Protein AF-A0A9P8DHM7-F1 (afdb_monomer_lite)

Sequence (287 aa):
MWTLMGLISRSAEQLGMHRDGTVLGLSPIETEERRRVWWQLQHLDLILSLKNNVTPLSFGTGWDVKLPLNIEDDDIDPSSTTPPKERTGLTSFSYALFTYWKMERQRKFRMTTASQATAIDTSLLGCLADSVIDDLEAGLNENFLQYCDPINPLHTILQISARAVVNVLRLRKLHEAPWTLLSQLYAVADHISDLEDDRRKSHAARSVVATWYECSQKPGLAGMQKPGFVSKLEKDLADLENKMNEDNGGQISVVQEVWQTQPVETELQPFGFEFTDIDWAFWDSIN

Structure (mmCIF, N/CA/C/O backbone):
data_AF-A0A9P8DHM7-F1
#
_entry.id   AF-A0A9P8DHM7-F1
#
loop_
_atom_site.group_PDB
_atom_site.id
_atom_site.type_symbol
_atom_site.label_atom_id
_atom_site.label_alt_id
_atom_site.label_comp_id
_atom_site.label_asym_id
_atom_site.label_entity_id
_atom_site.label_seq_id
_atom_site.pdbx_PDB_ins_code
_atom_site.Cartn_x
_atom_site.Cartn_y
_atom_site.Cartn_z
_atom_site.occupancy
_atom_site.B_iso_or_equiv
_atom_site.auth_seq_id
_atom_site.auth_comp_id
_atom_site.auth_asym_id
_atom_site.auth_atom_id
_atom_site.pdbx_PDB_model_num
ATOM 1 N N . MET A 1 1 ? 14.711 11.706 12.349 1.00 73.31 1 MET A N 1
ATOM 2 C CA . MET A 1 1 ? 13.403 11.043 12.142 1.00 73.31 1 MET A CA 1
ATOM 3 C C . MET A 1 1 ? 13.542 9.520 12.064 1.00 73.31 1 MET A C 1
ATOM 5 O O . MET A 1 1 ? 12.903 8.846 12.857 1.00 73.31 1 MET A O 1
ATOM 9 N N . TRP A 1 2 ? 14.441 8.977 11.230 1.00 79.06 2 TRP A N 1
ATOM 10 C CA . TRP A 1 2 ? 14.692 7.526 11.107 1.00 79.06 2 TRP A CA 1
ATOM 11 C C . TRP A 1 2 ? 14.995 6.795 12.434 1.00 79.06 2 TRP A C 1
ATOM 13 O O . TRP A 1 2 ? 14.346 5.811 12.770 1.00 79.06 2 TRP A O 1
ATOM 23 N N . THR A 1 3 ? 15.913 7.315 13.257 1.00 86.56 3 THR A N 1
ATOM 24 C CA . THR A 1 3 ? 16.261 6.699 14.555 1.00 86.56 3 THR A CA 1
ATOM 25 C C . THR A 1 3 ? 15.078 6.629 15.526 1.00 86.56 3 THR A C 1
ATOM 27 O O . THR A 1 3 ? 14.945 5.658 16.267 1.00 86.56 3 THR A O 1
ATOM 30 N N . LEU A 1 4 ? 14.198 7.639 15.504 1.00 90.06 4 LEU A N 1
ATOM 31 C CA . LEU A 1 4 ? 12.989 7.655 16.333 1.00 90.06 4 LEU A CA 1
ATOM 32 C C . LEU A 1 4 ? 12.012 6.566 15.891 1.00 90.06 4 LEU A C 1
ATOM 34 O O . LEU A 1 4 ? 11.445 5.894 16.742 1.00 90.06 4 LEU A O 1
ATOM 38 N N . MET A 1 5 ? 11.875 6.337 14.583 1.00 89.38 5 MET A N 1
ATOM 39 C CA . MET A 1 5 ? 11.037 5.262 14.051 1.00 89.38 5 MET A CA 1
ATOM 40 C C . MET A 1 5 ? 11.504 3.886 14.547 1.00 89.38 5 MET A C 1
ATOM 42 O O . MET A 1 5 ? 10.699 3.087 15.020 1.00 89.38 5 MET A O 1
ATOM 46 N N . GLY A 1 6 ? 12.819 3.644 14.546 1.00 88.50 6 GLY A N 1
ATOM 47 C CA . GLY A 1 6 ? 13.395 2.419 15.105 1.00 88.50 6 GLY A CA 1
ATOM 48 C C . GLY A 1 6 ? 13.151 2.252 16.612 1.00 88.50 6 GLY A C 1
ATOM 49 O O . GLY A 1 6 ? 12.957 1.128 17.075 1.00 88.50 6 GLY A O 1
ATOM 50 N N . LEU A 1 7 ? 13.138 3.347 17.382 1.00 92.12 7 LEU A N 1
ATOM 51 C CA . LEU A 1 7 ? 12.788 3.318 18.806 1.00 92.12 7 LEU A CA 1
ATOM 52 C C . LEU A 1 7 ? 11.301 3.003 19.008 1.00 92.12 7 LEU A C 1
ATOM 54 O O . LEU A 1 7 ? 10.980 2.087 19.758 1.00 92.12 7 LEU A O 1
ATOM 58 N N . ILE A 1 8 ? 10.411 3.711 18.303 1.00 92.81 8 ILE A N 1
ATOM 59 C CA . ILE A 1 8 ? 8.957 3.516 18.399 1.00 92.81 8 ILE A CA 1
ATOM 60 C C . ILE A 1 8 ? 8.584 2.084 18.006 1.00 92.81 8 ILE A C 1
ATOM 62 O O . ILE A 1 8 ? 7.805 1.451 18.712 1.00 92.81 8 ILE A O 1
ATOM 66 N N . SER A 1 9 ? 9.178 1.548 16.935 1.00 90.00 9 SER A N 1
ATOM 67 C CA . SER A 1 9 ? 8.950 0.166 16.495 1.00 90.00 9 SER A CA 1
ATOM 68 C C . SER A 1 9 ? 9.294 -0.846 17.594 1.00 90.00 9 SER A C 1
ATOM 70 O O . SER A 1 9 ? 8.459 -1.668 17.968 1.00 90.00 9 SER A O 1
ATOM 72 N N . ARG A 1 10 ? 10.473 -0.715 18.220 1.00 90.94 10 ARG A N 1
ATOM 73 C CA . ARG A 1 10 ? 10.887 -1.591 19.331 1.00 90.94 10 ARG A CA 1
ATOM 74 C C . ARG A 1 10 ? 10.014 -1.432 20.574 1.00 90.94 10 ARG A C 1
ATOM 76 O O . ARG A 1 10 ? 9.705 -2.422 21.231 1.00 90.94 10 ARG A O 1
ATOM 83 N N . SER A 1 11 ? 9.597 -0.209 20.901 1.00 94.19 11 SER A N 1
ATOM 84 C CA . SER A 1 11 ? 8.674 0.033 22.014 1.00 94.19 11 SER A CA 1
ATOM 85 C C . SER A 1 11 ? 7.299 -0.590 21.757 1.00 94.19 11 SER A C 1
ATOM 87 O O . SER A 1 11 ? 6.740 -1.220 22.651 1.00 94.19 11 SER A O 1
ATOM 89 N N . ALA A 1 12 ? 6.770 -0.484 20.536 1.00 93.06 12 ALA A N 1
ATOM 90 C CA . ALA A 1 12 ? 5.515 -1.123 20.146 1.00 93.06 12 ALA A CA 1
ATOM 91 C C . ALA A 1 12 ? 5.611 -2.658 20.218 1.00 93.06 12 ALA A C 1
ATOM 93 O O . ALA A 1 12 ? 4.701 -3.321 20.722 1.00 93.06 12 ALA A O 1
ATOM 94 N N . GLU A 1 13 ? 6.736 -3.231 19.782 1.00 91.94 13 GLU A N 1
ATOM 95 C CA . GLU A 1 13 ? 7.009 -4.663 19.919 1.00 91.94 13 GLU A CA 1
ATOM 96 C C . GLU A 1 13 ? 7.055 -5.101 21.388 1.00 91.94 13 GLU A C 1
ATOM 98 O O . GLU A 1 13 ? 6.422 -6.100 21.735 1.00 91.94 13 GLU A O 1
ATOM 103 N N . GLN A 1 14 ? 7.717 -4.328 22.257 1.00 92.50 14 GLN A N 1
ATOM 104 C CA . GLN A 1 14 ? 7.783 -4.578 23.701 1.00 92.50 14 GLN A CA 1
ATOM 105 C C . GLN A 1 14 ? 6.399 -4.538 24.371 1.00 92.50 14 GLN A C 1
ATOM 107 O O . GLN A 1 14 ? 6.148 -5.294 25.307 1.00 92.50 14 GLN A O 1
ATOM 112 N N . LEU A 1 15 ? 5.486 -3.702 23.871 1.00 92.62 15 LEU A N 1
ATOM 113 C CA . LEU A 1 15 ? 4.084 -3.644 24.306 1.00 92.62 15 LEU A CA 1
ATOM 114 C C . LEU A 1 15 ? 3.207 -4.760 23.703 1.00 92.62 15 LEU A C 1
ATOM 116 O O . LEU A 1 15 ? 2.007 -4.837 23.983 1.00 92.62 15 LEU A O 1
ATOM 120 N N . GLY A 1 16 ? 3.781 -5.628 22.867 1.00 91.38 16 GLY A N 1
ATOM 121 C CA . GLY A 1 16 ? 3.074 -6.730 22.222 1.00 91.38 16 GLY A CA 1
ATOM 122 C C . GLY A 1 16 ? 2.160 -6.302 21.073 1.00 91.38 16 GLY A C 1
ATOM 123 O O . GLY A 1 16 ? 1.284 -7.072 20.697 1.00 91.38 16 GLY A O 1
ATOM 124 N N . MET A 1 17 ? 2.336 -5.104 20.499 1.00 93.38 17 MET A N 1
ATOM 125 C CA . MET A 1 17 ? 1.483 -4.614 19.398 1.00 93.38 17 MET A CA 1
ATOM 126 C C . MET A 1 17 ? 1.641 -5.418 18.103 1.00 93.38 17 MET A C 1
ATOM 128 O O . MET A 1 17 ? 0.743 -5.429 17.274 1.00 93.38 17 MET A O 1
ATOM 132 N N . HIS A 1 18 ? 2.761 -6.123 17.951 1.00 92.81 18 HIS A N 1
ATOM 133 C CA . HIS A 1 18 ? 3.038 -7.028 16.836 1.00 92.81 18 HIS A CA 1
ATOM 134 C C . HIS A 1 18 ? 2.226 -8.341 16.891 1.00 92.81 18 HIS A C 1
ATOM 136 O O . HIS A 1 18 ? 2.332 -9.167 15.980 1.00 92.81 18 HIS A O 1
ATOM 142 N N . ARG A 1 19 ? 1.455 -8.557 17.968 1.00 94.12 19 ARG A N 1
ATOM 143 C CA . ARG A 1 19 ? 0.562 -9.703 18.149 1.00 94.12 19 ARG A CA 1
ATOM 144 C C . ARG A 1 19 ? -0.893 -9.277 18.058 1.00 94.12 19 ARG A C 1
ATOM 146 O O . ARG A 1 19 ? -1.294 -8.304 18.694 1.00 94.12 19 ARG A O 1
ATOM 153 N N . ASP A 1 20 ? -1.691 -10.019 17.298 1.00 95.44 20 ASP A N 1
ATOM 154 C CA . ASP A 1 20 ? -3.117 -9.740 17.177 1.00 95.44 20 ASP A CA 1
ATOM 155 C C . ASP A 1 20 ? -3.814 -9.888 18.537 1.00 95.44 20 ASP A C 1
ATOM 157 O O . ASP A 1 20 ? -3.659 -10.897 19.230 1.00 95.44 20 ASP A O 1
ATOM 161 N N . GLY A 1 21 ? -4.627 -8.894 18.907 1.00 93.19 21 GLY A N 1
ATOM 162 C CA . GLY A 1 21 ? -5.335 -8.881 20.190 1.00 93.19 21 GLY A CA 1
ATOM 163 C C . GLY A 1 21 ? -6.234 -10.101 20.413 1.00 93.19 21 GLY A C 1
ATOM 164 O O . GLY A 1 21 ? -6.396 -10.526 21.556 1.00 93.19 21 GLY A O 1
ATOM 165 N N . THR A 1 22 ? -6.720 -10.744 19.338 1.00 92.69 22 THR A N 1
ATOM 166 C CA . THR A 1 22 ? -7.504 -11.987 19.452 1.00 92.69 22 THR A CA 1
ATOM 167 C C . THR A 1 22 ? -6.693 -13.156 20.007 1.00 92.69 22 THR A C 1
ATOM 169 O O . THR A 1 22 ? -7.241 -13.982 20.731 1.00 92.69 22 THR A O 1
ATOM 172 N N . VAL A 1 23 ? -5.387 -13.214 19.729 1.00 91.44 23 VAL A N 1
ATOM 173 C CA . VAL A 1 23 ? -4.478 -14.237 20.279 1.00 91.44 23 VAL A CA 1
ATOM 174 C C . VAL A 1 23 ? -4.175 -13.960 21.753 1.00 91.44 23 VAL A C 1
ATOM 176 O O . VAL A 1 23 ? -3.937 -14.883 22.527 1.00 91.44 23 VAL A O 1
ATOM 179 N N . LEU A 1 24 ? -4.212 -12.687 22.145 1.00 89.69 24 LEU A N 1
ATOM 180 C CA . LEU A 1 24 ? -3.964 -12.225 23.509 1.00 89.69 24 LEU A CA 1
ATOM 181 C C . LEU A 1 24 ? -5.218 -12.261 24.403 1.00 89.69 24 LEU A C 1
ATOM 183 O O . LEU A 1 24 ? -5.109 -11.998 25.597 1.00 89.69 24 LEU A O 1
ATOM 187 N N . GLY A 1 25 ? -6.393 -12.578 23.846 1.00 90.81 25 GLY A N 1
ATOM 188 C CA . GLY A 1 25 ? -7.662 -12.599 24.581 1.00 90.81 25 GLY A CA 1
ATOM 189 C C . GLY A 1 25 ? -8.168 -11.212 24.991 1.00 90.81 25 GLY A C 1
ATOM 190 O O . GLY A 1 25 ? -8.860 -11.095 25.999 1.00 90.81 25 GLY A O 1
ATOM 191 N N . LEU A 1 26 ? -7.799 -10.166 24.246 1.00 92.56 26 LEU A N 1
ATOM 192 C CA . LEU A 1 26 ? -8.237 -8.792 24.510 1.00 92.56 26 LEU A CA 1
ATOM 193 C C . LEU A 1 26 ? -9.689 -8.571 24.084 1.00 92.56 26 LEU A C 1
ATOM 195 O O . LEU A 1 26 ? -10.230 -9.322 23.264 1.00 92.56 26 LEU A O 1
ATOM 199 N N . SER A 1 27 ? -10.308 -7.505 24.600 1.00 92.19 27 SER A N 1
ATOM 200 C CA . SER A 1 27 ? -11.636 -7.105 24.135 1.00 92.19 27 SER A CA 1
ATOM 2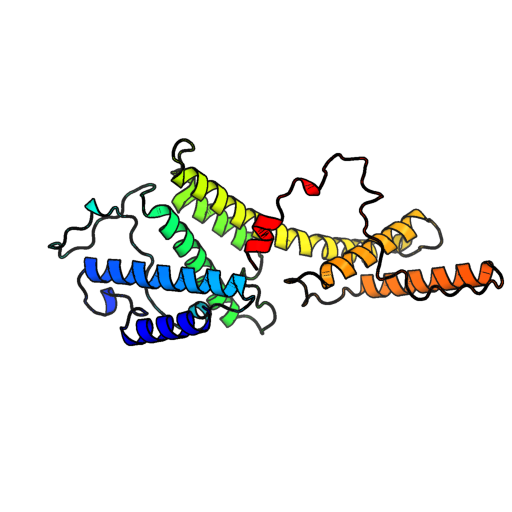01 C C . SER A 1 27 ? -11.616 -6.774 22.630 1.00 92.19 27 SER A C 1
ATOM 203 O O . SER A 1 27 ? -10.557 -6.454 22.069 1.00 92.19 27 SER A O 1
ATOM 205 N N . PRO A 1 28 ? -12.768 -6.841 21.936 1.00 91.38 28 PRO A N 1
ATOM 206 C CA . PRO A 1 28 ? -12.823 -6.528 20.510 1.00 91.38 28 PRO A CA 1
ATOM 207 C C . PRO A 1 28 ? -12.330 -5.115 20.179 1.00 91.38 28 PRO A C 1
ATOM 209 O O . PRO A 1 28 ? -11.685 -4.916 19.153 1.00 91.38 28 PRO A O 1
ATOM 212 N N . ILE A 1 29 ? -12.585 -4.158 21.069 1.00 90.50 29 ILE A N 1
ATOM 213 C CA . ILE A 1 29 ? -12.219 -2.750 20.891 1.00 90.50 29 ILE A CA 1
ATOM 214 C C . ILE A 1 29 ? -10.723 -2.564 21.078 1.00 90.50 29 ILE A C 1
ATOM 216 O O . ILE A 1 29 ? -10.065 -2.054 20.181 1.00 90.50 29 ILE A O 1
ATOM 220 N N . GLU A 1 30 ? -10.162 -3.065 22.181 1.00 91.50 30 GLU A N 1
ATOM 221 C CA . GLU A 1 30 ? -8.713 -3.007 22.409 1.00 91.50 30 GLU A CA 1
ATOM 222 C C . GLU A 1 30 ? -7.947 -3.721 21.289 1.00 91.50 30 GLU A C 1
ATOM 224 O O . GLU A 1 30 ? -6.858 -3.303 20.895 1.00 91.50 30 GLU A O 1
ATOM 229 N N . THR A 1 31 ? -8.511 -4.810 20.759 1.00 93.81 31 THR A N 1
ATOM 230 C CA . THR A 1 31 ? -7.957 -5.511 19.599 1.00 93.81 31 THR A CA 1
ATOM 231 C C . THR A 1 31 ? -7.941 -4.611 18.367 1.00 93.81 31 THR A C 1
ATOM 233 O O . THR A 1 31 ? -6.918 -4.534 17.686 1.00 93.81 31 THR A O 1
ATOM 236 N N . GLU A 1 32 ? -9.048 -3.935 18.072 1.00 93.06 32 GLU A N 1
ATOM 237 C CA . GLU A 1 32 ? -9.173 -3.073 16.900 1.00 93.06 32 GLU A CA 1
ATOM 238 C C . GLU A 1 32 ? -8.300 -1.816 17.009 1.00 93.06 32 GLU A C 1
ATOM 240 O O . GLU A 1 32 ? -7.572 -1.490 16.072 1.00 93.06 32 GLU A O 1
ATOM 245 N N . GLU A 1 33 ? -8.262 -1.170 18.175 1.00 91.62 33 GLU A N 1
ATOM 246 C CA . GLU A 1 33 ? -7.361 -0.046 18.451 1.00 91.62 33 GLU A CA 1
ATOM 247 C C . GLU A 1 33 ? -5.897 -0.443 18.235 1.00 91.62 33 GLU A C 1
ATOM 249 O O . GLU A 1 33 ? -5.143 0.257 17.553 1.00 91.62 33 GLU A O 1
ATOM 254 N N . ARG A 1 34 ? -5.491 -1.616 18.740 1.00 94.94 34 ARG A N 1
ATOM 255 C CA . ARG A 1 34 ? -4.136 -2.146 18.534 1.00 94.94 34 ARG A CA 1
ATOM 256 C C . ARG A 1 34 ? -3.835 -2.422 17.068 1.00 94.94 34 ARG A C 1
ATOM 258 O O . ARG A 1 34 ? -2.741 -2.081 16.619 1.00 94.94 34 ARG A O 1
ATOM 265 N N . ARG A 1 35 ? -4.780 -2.999 16.314 1.00 95.38 35 ARG A N 1
ATOM 266 C CA . ARG A 1 35 ? -4.622 -3.205 14.864 1.00 95.38 35 ARG A CA 1
ATOM 267 C C . ARG A 1 35 ? -4.382 -1.877 14.160 1.00 95.38 35 ARG A C 1
ATOM 269 O O . ARG A 1 35 ? -3.401 -1.759 13.430 1.00 95.38 35 ARG A O 1
ATOM 276 N N . ARG A 1 36 ? -5.225 -0.872 14.413 1.00 95.00 36 ARG A N 1
ATOM 277 C CA . ARG A 1 36 ? -5.118 0.461 13.795 1.00 95.00 36 ARG A CA 1
ATOM 278 C C . ARG A 1 36 ? -3.775 1.122 14.102 1.00 95.00 36 ARG A C 1
ATOM 280 O O . ARG A 1 36 ? -3.102 1.588 13.186 1.00 95.00 36 ARG A O 1
ATOM 287 N N . VAL A 1 37 ? -3.343 1.095 15.364 1.00 95.31 37 VAL A N 1
ATOM 288 C CA . VAL A 1 37 ? -2.054 1.666 15.796 1.00 95.31 37 VAL A CA 1
ATOM 289 C C . VAL A 1 37 ? -0.879 0.949 15.134 1.00 95.31 37 VAL A C 1
ATOM 291 O O . VAL A 1 37 ? 0.018 1.604 14.600 1.00 95.31 37 VAL A O 1
ATOM 294 N N . TRP A 1 38 ? -0.881 -0.387 15.135 1.00 95.38 38 TRP A N 1
ATOM 295 C CA . TRP A 1 38 ? 0.188 -1.166 14.520 1.00 95.38 38 TRP A CA 1
ATOM 296 C C . TRP A 1 38 ? 0.280 -0.892 13.019 1.00 95.38 38 TRP A C 1
ATOM 298 O O . TRP A 1 38 ? 1.347 -0.539 12.522 1.00 95.38 38 TRP A O 1
ATOM 308 N N . TRP A 1 39 ? -0.835 -0.970 12.294 1.00 95.38 39 TRP A N 1
ATOM 309 C CA . TRP A 1 39 ? -0.855 -0.712 10.855 1.00 95.38 39 TRP A CA 1
ATOM 310 C C . TRP A 1 39 ? -0.424 0.710 10.500 1.00 95.38 39 TRP A C 1
ATOM 312 O O . TRP A 1 39 ? 0.365 0.889 9.569 1.00 95.38 39 TRP A O 1
ATOM 322 N N . GLN A 1 40 ? -0.848 1.707 11.278 1.00 94.81 40 GLN A N 1
ATOM 323 C CA . GLN A 1 40 ? -0.388 3.080 11.098 1.00 94.81 40 GLN A CA 1
ATOM 324 C C . GLN A 1 40 ? 1.124 3.204 11.307 1.00 94.81 40 GLN A C 1
ATOM 326 O O . GLN A 1 40 ? 1.801 3.870 10.524 1.00 94.81 40 GLN A O 1
ATOM 331 N N . LEU A 1 41 ? 1.674 2.526 12.317 1.00 94.12 41 LEU A N 1
ATOM 332 C CA . LEU A 1 41 ? 3.111 2.503 12.565 1.00 94.12 41 LEU A CA 1
ATOM 333 C C . LEU A 1 41 ? 3.878 1.893 11.385 1.00 94.12 41 LEU A C 1
ATOM 335 O O . LEU A 1 41 ? 4.882 2.450 10.950 1.00 94.12 41 LEU A O 1
ATOM 339 N N . GLN A 1 42 ? 3.401 0.777 10.830 1.00 91.75 42 GLN A N 1
ATOM 340 C CA . GLN A 1 42 ? 4.017 0.164 9.648 1.00 91.75 42 GLN A CA 1
ATOM 341 C C . GLN A 1 42 ? 3.902 1.055 8.410 1.00 91.75 42 GLN A C 1
ATOM 343 O O . GLN A 1 42 ? 4.852 1.162 7.637 1.00 91.75 42 GLN A O 1
ATOM 348 N N . HIS A 1 43 ? 2.772 1.736 8.226 1.00 90.88 43 HIS A N 1
ATOM 349 C CA . HIS A 1 43 ? 2.599 2.670 7.120 1.00 90.88 43 HIS A CA 1
ATOM 350 C C . HIS A 1 43 ? 3.579 3.849 7.190 1.00 90.88 43 HIS A C 1
ATOM 352 O O . HIS A 1 43 ? 4.189 4.210 6.183 1.00 90.88 43 HIS A O 1
ATOM 358 N N . LEU A 1 44 ? 3.790 4.404 8.386 1.00 91.12 44 LEU A N 1
ATOM 359 C CA . LEU A 1 44 ? 4.786 5.450 8.613 1.00 91.12 44 LEU A CA 1
ATOM 360 C C . LEU A 1 44 ? 6.212 4.946 8.364 1.00 91.12 44 LEU A C 1
ATOM 362 O O . LEU A 1 44 ? 6.982 5.633 7.694 1.00 91.12 44 LEU A O 1
ATOM 366 N N . ASP A 1 45 ? 6.546 3.743 8.839 1.00 89.62 45 ASP A N 1
ATOM 367 C CA . ASP A 1 45 ? 7.837 3.101 8.563 1.00 89.62 45 ASP A CA 1
ATOM 368 C C . ASP A 1 45 ? 8.092 2.983 7.058 1.00 89.62 45 ASP A C 1
ATOM 370 O O . ASP A 1 45 ? 9.165 3.341 6.575 1.00 89.62 45 ASP A O 1
ATOM 374 N N . LEU A 1 46 ? 7.078 2.557 6.297 1.00 85.56 46 LEU A N 1
ATOM 375 C CA . LEU A 1 46 ? 7.153 2.434 4.846 1.00 85.56 46 LEU A CA 1
ATOM 376 C C . LEU A 1 46 ? 7.446 3.778 4.170 1.00 85.56 46 LEU A C 1
ATOM 378 O O . LEU A 1 46 ? 8.354 3.852 3.344 1.00 85.56 46 LEU A O 1
ATOM 382 N N . ILE A 1 47 ? 6.703 4.834 4.515 1.00 86.38 47 ILE A N 1
ATOM 383 C CA . ILE A 1 47 ? 6.893 6.172 3.931 1.00 86.38 47 ILE A CA 1
ATOM 384 C C . ILE A 1 47 ? 8.288 6.711 4.260 1.00 86.38 47 ILE A C 1
ATOM 386 O O . ILE A 1 47 ? 8.969 7.248 3.388 1.00 86.38 47 ILE A O 1
ATOM 390 N N . LEU A 1 48 ? 8.733 6.553 5.509 1.00 86.31 48 LEU A N 1
ATOM 391 C CA . LEU A 1 48 ? 10.068 6.977 5.927 1.00 86.31 48 LEU A CA 1
ATOM 392 C C . LEU A 1 48 ? 11.160 6.201 5.199 1.00 86.31 48 LEU A C 1
ATOM 394 O O . LEU A 1 48 ? 12.169 6.781 4.811 1.00 86.31 48 LEU A O 1
ATOM 398 N N . SER A 1 49 ? 10.960 4.906 5.004 1.00 82.75 49 SER A N 1
ATOM 399 C CA . SER A 1 49 ? 11.929 4.047 4.330 1.00 82.75 49 SER A CA 1
ATOM 400 C C . SER A 1 49 ? 12.055 4.386 2.856 1.00 82.75 49 SER A C 1
ATOM 402 O O . SER A 1 49 ? 13.167 4.449 2.345 1.00 82.75 49 SER A O 1
ATOM 404 N N . LEU A 1 50 ? 10.923 4.674 2.207 1.00 79.00 50 LEU A N 1
ATOM 405 C CA . LEU A 1 50 ? 10.879 5.164 0.834 1.00 79.00 50 LEU A CA 1
ATOM 406 C C . LEU A 1 50 ? 11.678 6.458 0.677 1.00 79.00 50 LEU A C 1
ATOM 408 O O . LEU A 1 50 ? 12.577 6.496 -0.153 1.00 79.00 50 LEU A O 1
ATOM 412 N N . LYS A 1 51 ? 11.429 7.452 1.538 1.00 78.31 51 LYS A N 1
ATOM 413 C CA . LYS A 1 51 ? 12.178 8.721 1.554 1.00 78.31 51 LYS A CA 1
ATOM 414 C C . LYS A 1 51 ? 13.686 8.515 1.731 1.00 78.31 51 LYS A C 1
ATOM 416 O O . LYS A 1 51 ? 14.519 9.067 1.028 1.00 78.31 51 LYS A O 1
ATOM 421 N N . ASN A 1 52 ? 14.067 7.634 2.652 1.00 79.38 52 ASN A N 1
ATOM 422 C CA . ASN A 1 52 ? 15.480 7.386 2.942 1.00 79.38 52 ASN A CA 1
ATOM 423 C C . ASN A 1 52 ? 16.132 6.342 2.012 1.00 79.38 52 ASN A C 1
ATOM 425 O O . ASN A 1 52 ? 17.287 5.993 2.242 1.00 79.38 52 ASN A O 1
ATOM 429 N N . ASN A 1 53 ? 15.430 5.835 0.988 1.00 74.31 53 ASN A N 1
ATOM 430 C CA . ASN A 1 53 ? 15.908 4.779 0.084 1.00 74.31 53 ASN A CA 1
ATOM 431 C C . ASN A 1 53 ? 16.430 3.522 0.810 1.00 74.31 53 ASN A C 1
ATOM 433 O O . ASN A 1 53 ? 17.423 2.905 0.424 1.00 74.31 53 ASN A O 1
ATOM 437 N N . VAL A 1 54 ? 15.745 3.126 1.881 1.00 78.38 54 VAL A N 1
ATOM 438 C CA . VAL A 1 54 ? 16.076 1.956 2.704 1.00 78.38 54 VAL A CA 1
ATOM 439 C C . VAL A 1 54 ? 14.915 0.969 2.733 1.00 78.38 54 VAL A C 1
ATOM 441 O O . VAL A 1 54 ? 13.786 1.273 2.351 1.00 78.38 54 VAL A O 1
ATOM 444 N N . THR A 1 55 ? 15.186 -0.257 3.180 1.00 79.06 55 THR A N 1
ATOM 445 C CA . THR A 1 55 ? 14.131 -1.263 3.348 1.00 79.06 55 THR A CA 1
ATOM 446 C C . THR A 1 55 ? 13.351 -1.001 4.645 1.00 79.06 55 THR A C 1
ATOM 448 O O . THR A 1 55 ? 13.988 -0.860 5.690 1.00 79.06 55 THR A O 1
ATOM 451 N N . PRO A 1 56 ? 12.004 -1.003 4.609 1.00 81.19 56 PRO A N 1
ATOM 452 C CA . PRO A 1 56 ? 11.172 -0.926 5.809 1.00 81.19 56 PRO A CA 1
ATOM 453 C C . PRO A 1 56 ? 11.497 -1.997 6.845 1.00 81.19 56 PRO A C 1
ATOM 455 O O . PRO A 1 56 ? 11.638 -3.178 6.517 1.00 81.19 56 PRO A O 1
ATOM 458 N N . LEU A 1 57 ? 11.537 -1.600 8.114 1.00 77.94 57 LEU A N 1
ATOM 459 C CA . LEU A 1 57 ? 11.662 -2.499 9.259 1.00 77.94 57 LEU A CA 1
ATOM 460 C C . LEU A 1 57 ? 10.490 -3.486 9.308 1.00 77.94 57 LEU A C 1
ATOM 462 O O . LEU A 1 57 ? 10.695 -4.664 9.608 1.00 77.94 57 LEU A O 1
ATOM 466 N N . SER A 1 58 ? 9.288 -3.042 8.916 1.00 71.06 58 SER A N 1
ATOM 467 C CA . SER A 1 58 ? 8.071 -3.869 8.833 1.00 71.06 58 SER A CA 1
ATOM 468 C C . SER A 1 58 ? 8.212 -5.103 7.937 1.00 71.06 58 SER A C 1
ATOM 470 O O . SER A 1 58 ? 7.362 -5.994 7.966 1.00 71.06 58 SER A O 1
ATOM 472 N N . PHE A 1 59 ? 9.241 -5.153 7.093 1.00 72.31 59 PHE A N 1
ATOM 473 C CA . PHE A 1 59 ? 9.504 -6.266 6.191 1.00 72.31 59 PHE A CA 1
ATOM 474 C C . PHE A 1 59 ? 10.457 -7.321 6.753 1.00 72.31 59 PHE A C 1
ATOM 476 O O . PHE A 1 59 ? 10.510 -8.418 6.202 1.00 72.31 59 PHE A O 1
ATOM 483 N N . GLY A 1 60 ? 11.202 -7.006 7.814 1.00 64.81 60 GLY A N 1
ATOM 484 C CA . GLY A 1 60 ? 12.155 -7.926 8.437 1.00 64.81 60 GLY A CA 1
ATOM 485 C C . GLY A 1 60 ? 11.578 -8.735 9.600 1.00 64.81 60 GLY A C 1
ATOM 486 O O . GLY A 1 60 ? 12.130 -9.781 9.934 1.00 64.81 60 GLY A O 1
ATOM 487 N N . THR A 1 61 ? 10.481 -8.282 10.219 1.00 68.81 61 THR A N 1
ATOM 488 C CA . THR A 1 61 ? 9.940 -8.881 11.451 1.00 68.81 61 THR A CA 1
ATOM 489 C C . THR A 1 61 ? 8.637 -9.658 11.226 1.00 68.81 61 THR A C 1
ATOM 491 O O . THR A 1 61 ? 7.754 -9.282 10.442 1.00 68.81 61 THR A O 1
ATOM 494 N N . GLY A 1 62 ? 8.516 -10.793 11.921 1.00 80.44 62 GLY A N 1
ATOM 495 C CA . GLY A 1 62 ? 7.306 -11.613 11.946 1.00 80.44 62 GLY A CA 1
ATOM 496 C C . GLY A 1 62 ? 6.264 -11.021 12.895 1.00 80.44 62 GLY A C 1
ATOM 497 O O . GLY A 1 62 ? 6.547 -10.812 14.069 1.00 80.44 62 GLY A O 1
ATOM 498 N N . TRP A 1 63 ? 5.060 -10.776 12.385 1.00 90.50 63 TRP A N 1
ATOM 499 C CA . TRP A 1 63 ? 3.900 -10.289 13.135 1.00 90.50 63 TRP A CA 1
ATOM 500 C C . TRP A 1 63 ? 2.621 -10.838 12.498 1.00 90.50 63 TRP A C 1
ATOM 502 O O . TRP A 1 63 ? 2.626 -11.145 11.300 1.00 90.50 63 TRP A O 1
ATOM 512 N N . ASP A 1 64 ? 1.566 -11.000 13.302 1.00 91.62 64 ASP A N 1
ATOM 513 C CA . ASP A 1 64 ? 0.325 -11.726 12.958 1.00 91.62 64 ASP A CA 1
ATOM 514 C C . ASP A 1 64 ? -0.955 -10.867 13.062 1.00 91.62 64 ASP A C 1
ATOM 516 O O . ASP A 1 64 ? -2.068 -11.377 12.920 1.00 91.62 64 ASP A O 1
ATOM 520 N N . VAL A 1 65 ? -0.790 -9.557 13.263 1.00 94.62 65 VAL A N 1
ATOM 521 C CA . VAL A 1 65 ? -1.861 -8.551 13.306 1.00 94.62 65 VAL A CA 1
ATOM 522 C C . VAL A 1 65 ? -2.706 -8.591 12.028 1.00 94.62 65 VAL A C 1
ATOM 524 O O . VAL A 1 65 ? -2.187 -8.466 10.919 1.00 94.62 65 VAL A O 1
ATOM 527 N N . LYS A 1 66 ? -4.024 -8.749 12.167 1.00 95.00 66 LYS A N 1
ATOM 528 C CA . LYS A 1 66 ? -4.957 -8.751 11.025 1.00 95.00 66 LYS A CA 1
ATOM 529 C C . LYS A 1 66 ? -5.226 -7.329 10.533 1.00 95.00 66 LYS A C 1
ATOM 531 O O . LYS A 1 66 ? -4.964 -6.363 11.251 1.00 95.00 66 LYS A O 1
ATOM 536 N N . LEU A 1 67 ? -5.749 -7.187 9.312 1.00 95.62 67 LEU A N 1
ATOM 537 C CA . LEU A 1 67 ? -6.243 -5.890 8.837 1.00 95.62 67 LEU A CA 1
ATOM 538 C C . LEU A 1 67 ? -7.324 -5.349 9.795 1.00 95.62 67 LEU A C 1
ATOM 540 O O . LEU A 1 67 ? -8.090 -6.152 10.341 1.00 95.62 67 LEU A O 1
ATOM 544 N N . PRO A 1 68 ? -7.376 -4.026 10.033 1.00 95.81 68 PRO A N 1
ATOM 545 C CA . PRO A 1 68 ? -8.436 -3.431 10.837 1.00 95.81 68 PRO A CA 1
ATOM 546 C C . PRO A 1 68 ? -9.788 -3.537 10.119 1.00 95.81 68 PRO A C 1
ATOM 548 O O . PRO A 1 68 ? -9.840 -3.662 8.894 1.00 95.81 68 PRO A O 1
ATOM 551 N N . LEU A 1 69 ? -10.872 -3.488 10.885 1.00 94.75 69 LEU A N 1
ATOM 552 C CA . LEU A 1 69 ? -12.234 -3.633 10.372 1.00 94.75 69 LEU A CA 1
ATOM 553 C C . LEU A 1 69 ? -12.693 -2.370 9.627 1.00 94.75 69 LEU A C 1
ATOM 555 O O . LEU A 1 69 ? -12.392 -1.246 10.040 1.00 94.75 69 LEU A O 1
ATOM 559 N N . ASN A 1 70 ? -13.491 -2.545 8.567 1.00 95.12 70 ASN A N 1
ATOM 560 C CA . ASN A 1 70 ? -14.157 -1.432 7.890 1.00 95.12 70 ASN A CA 1
ATOM 561 C C . ASN A 1 70 ? -15.390 -0.951 8.678 1.00 95.12 70 ASN A C 1
ATOM 563 O O . ASN A 1 70 ? -16.522 -1.345 8.392 1.00 95.12 70 ASN A O 1
ATOM 567 N N . ILE A 1 71 ? -15.163 -0.119 9.692 1.00 94.12 71 ILE A N 1
ATOM 568 C CA . ILE A 1 71 ? -16.188 0.410 10.605 1.00 94.12 71 ILE A CA 1
ATOM 569 C C . ILE A 1 71 ? -15.983 1.910 10.835 1.00 94.12 71 ILE A C 1
ATOM 571 O O . ILE A 1 71 ? -14.851 2.397 10.744 1.00 94.12 71 ILE A O 1
ATOM 575 N N . GLU A 1 72 ? -17.065 2.619 11.151 1.00 91.94 72 GLU A N 1
ATOM 576 C CA . GLU A 1 72 ? -17.007 3.990 11.665 1.00 91.94 72 GLU A CA 1
ATOM 577 C C . GLU A 1 72 ? -16.808 4.009 13.181 1.00 91.94 72 GLU A C 1
ATOM 579 O O . GLU A 1 72 ? -17.078 3.026 13.871 1.00 91.94 72 GLU A O 1
ATOM 584 N N . ASP A 1 73 ? -16.390 5.158 13.709 1.00 86.31 73 ASP A N 1
ATOM 585 C CA . ASP A 1 73 ? -16.221 5.348 15.154 1.00 86.31 73 ASP A CA 1
ATOM 586 C C . ASP A 1 73 ? -17.547 5.159 15.917 1.00 86.31 73 ASP A C 1
ATOM 588 O O . ASP A 1 73 ? -17.554 4.612 17.017 1.00 86.31 73 ASP A O 1
ATOM 592 N N . ASP A 1 74 ? -18.682 5.506 15.297 1.00 88.94 74 ASP A N 1
ATOM 593 C CA . ASP A 1 74 ? -20.025 5.300 15.861 1.00 88.94 74 ASP A CA 1
ATOM 594 C C . ASP A 1 74 ? -20.424 3.815 15.975 1.00 88.94 74 ASP A C 1
ATOM 596 O O . ASP A 1 74 ? -21.362 3.479 16.699 1.00 88.94 74 ASP A O 1
ATOM 600 N N . ASP A 1 75 ? -19.740 2.911 15.261 1.00 88.19 75 ASP A N 1
ATOM 601 C CA . ASP A 1 75 ? -19.978 1.466 15.368 1.00 88.19 75 ASP A CA 1
ATOM 602 C C . ASP A 1 75 ? -19.257 0.848 16.580 1.00 88.19 75 ASP A C 1
ATOM 604 O O . ASP A 1 75 ? -19.461 -0.330 16.894 1.00 88.19 75 ASP A O 1
ATOM 608 N N . ILE A 1 76 ? -18.386 1.612 17.249 1.00 84.19 76 ILE A N 1
ATOM 609 C CA . ILE A 1 76 ? -17.587 1.153 18.383 1.00 84.19 76 ILE A CA 1
ATOM 610 C C . ILE A 1 76 ? -18.376 1.387 19.674 1.00 84.19 76 ILE A C 1
ATOM 612 O O . ILE A 1 76 ? -18.474 2.504 20.173 1.00 84.19 76 ILE A O 1
ATOM 616 N N . ASP A 1 77 ? -18.906 0.310 20.253 1.00 84.38 77 ASP A N 1
ATOM 617 C CA . ASP A 1 77 ? -19.530 0.327 21.580 1.00 84.38 77 ASP A CA 1
ATOM 618 C C . ASP A 1 77 ? -18.535 -0.155 22.651 1.00 84.38 77 ASP A C 1
ATOM 620 O O . ASP A 1 77 ? -18.252 -1.357 22.673 1.00 84.38 77 ASP A O 1
ATOM 624 N N . PRO A 1 78 ? -18.070 0.720 23.578 1.00 81.62 78 PRO A N 1
ATOM 625 C CA . PRO A 1 78 ? -17.159 0.399 24.688 1.00 81.62 78 PRO A CA 1
ATOM 626 C C . PRO A 1 78 ? -17.556 -0.810 25.541 1.00 81.62 78 PRO A C 1
ATOM 628 O O . PRO A 1 78 ? -16.706 -1.420 26.186 1.00 81.62 78 PRO A O 1
ATOM 631 N N . SER A 1 79 ? -18.849 -1.133 25.583 1.00 83.94 79 SER A N 1
ATOM 632 C CA . SER A 1 79 ? -19.404 -2.206 26.406 1.00 83.94 79 SER A CA 1
ATOM 633 C C . SER A 1 79 ? -19.620 -3.523 25.652 1.00 83.94 79 SER A C 1
ATOM 635 O O . SER A 1 79 ? -19.935 -4.544 26.271 1.00 83.94 79 SER A O 1
ATOM 637 N N . SER A 1 80 ? -19.422 -3.532 24.330 1.00 82.69 80 SER A N 1
ATOM 638 C CA . SER A 1 80 ? -19.650 -4.714 23.505 1.00 82.69 80 SER A CA 1
ATOM 639 C C . SER A 1 80 ? -18.593 -5.793 23.749 1.00 82.69 80 SER A C 1
ATOM 641 O O . SER A 1 80 ? -17.385 -5.566 23.693 1.00 82.69 80 SER A O 1
ATOM 643 N N . THR A 1 81 ? -19.061 -7.024 23.952 1.00 84.44 81 THR A N 1
ATOM 644 C CA . THR A 1 81 ? -18.209 -8.223 24.056 1.00 84.44 81 THR A CA 1
ATOM 645 C C . THR A 1 81 ? -17.958 -8.888 22.704 1.00 84.44 81 THR A C 1
ATOM 647 O O . THR A 1 81 ? -17.127 -9.790 22.598 1.00 84.44 81 THR A O 1
ATOM 650 N N . THR A 1 82 ? -18.643 -8.432 21.654 1.00 87.25 82 THR A N 1
ATOM 651 C CA . THR A 1 82 ? -18.524 -8.950 20.288 1.00 87.25 82 THR A CA 1
ATOM 652 C C . THR A 1 82 ? -17.936 -7.897 19.349 1.00 87.25 82 THR A C 1
ATOM 654 O O . THR A 1 82 ? -18.252 -6.715 19.500 1.00 87.25 82 THR A O 1
ATOM 657 N N . PRO A 1 83 ? -17.101 -8.287 18.368 1.00 86.38 83 PRO A N 1
ATOM 658 C CA . PRO A 1 83 ? -16.586 -7.341 17.385 1.00 86.38 83 PRO A CA 1
ATOM 659 C C . PRO A 1 83 ? -17.731 -6.711 16.578 1.00 86.38 83 PRO A C 1
ATOM 661 O O . PRO A 1 83 ? -18.687 -7.419 16.239 1.00 86.38 83 PRO A O 1
ATOM 664 N N . PRO A 1 84 ? -17.646 -5.405 16.266 1.00 89.38 84 PRO A N 1
ATOM 665 C CA . PRO A 1 84 ? -18.635 -4.741 15.432 1.00 89.38 84 PRO A CA 1
ATOM 666 C C . PRO A 1 84 ? -18.647 -5.354 14.032 1.00 89.38 84 PRO A C 1
ATOM 668 O O . PRO A 1 84 ? -17.648 -5.885 13.538 1.00 89.38 84 PRO A O 1
ATOM 671 N N . LYS A 1 85 ? -19.812 -5.303 13.391 1.00 90.56 85 LYS A N 1
ATOM 672 C CA . LYS A 1 85 ? -19.983 -5.819 12.036 1.00 90.56 85 LYS A CA 1
ATOM 673 C C . LYS A 1 85 ? -19.382 -4.834 11.036 1.00 90.56 85 LYS A C 1
ATOM 675 O O . LYS A 1 85 ? -19.723 -3.658 11.062 1.00 90.56 85 LYS A O 1
ATOM 680 N N . GLU A 1 86 ? -18.562 -5.335 10.117 1.00 92.69 86 GLU A N 1
ATOM 681 C CA . GLU A 1 86 ? -18.019 -4.518 9.030 1.00 92.69 86 GLU A CA 1
ATOM 682 C C . GLU A 1 86 ? -19.127 -3.951 8.137 1.00 92.69 86 GLU A C 1
ATOM 684 O O . GLU A 1 86 ? -20.087 -4.644 7.769 1.00 92.69 86 GLU A O 1
ATOM 689 N N . ARG A 1 87 ? -18.975 -2.676 7.775 1.00 93.56 87 ARG A N 1
ATOM 690 C CA . ARG A 1 87 ? -19.852 -1.993 6.830 1.00 93.56 87 ARG A CA 1
ATOM 691 C C . ARG A 1 87 ? -19.523 -2.422 5.403 1.00 93.56 87 ARG A C 1
ATOM 693 O O . ARG A 1 87 ? -18.373 -2.674 5.047 1.00 93.56 87 ARG A O 1
ATOM 700 N N . THR A 1 88 ? -20.554 -2.473 4.567 1.00 92.19 88 THR A N 1
ATOM 701 C CA . THR A 1 88 ? -20.398 -2.651 3.120 1.00 92.19 88 THR A CA 1
ATOM 702 C C . THR A 1 88 ? -20.211 -1.285 2.467 1.00 92.19 88 THR A C 1
ATOM 704 O O . THR A 1 88 ? -21.020 -0.388 2.693 1.00 92.19 88 THR A O 1
ATOM 707 N N . GLY A 1 89 ? -19.175 -1.139 1.643 1.00 91.88 89 GLY A N 1
ATOM 708 C CA . GLY A 1 89 ? -18.839 0.121 0.978 1.00 91.88 89 GLY A CA 1
ATOM 709 C C . GLY A 1 89 ? -17.740 0.911 1.685 1.00 91.88 89 GLY A C 1
ATOM 710 O O . GLY A 1 89 ? -17.057 0.390 2.565 1.00 91.88 89 GLY A O 1
ATOM 711 N N . LEU A 1 90 ? -17.547 2.167 1.276 1.00 93.44 90 LEU A N 1
ATOM 712 C CA . LEU A 1 90 ? -16.519 3.033 1.855 1.00 93.44 90 LEU A CA 1
ATOM 713 C C . LEU A 1 90 ? -17.022 3.743 3.121 1.00 93.44 90 LEU A C 1
ATOM 715 O O . LEU A 1 90 ? -18.182 4.131 3.233 1.00 93.44 90 LEU A O 1
ATOM 719 N N . THR A 1 91 ? -16.098 3.920 4.052 1.00 93.88 91 THR A N 1
ATOM 720 C CA . THR A 1 91 ? -16.201 4.608 5.344 1.00 93.88 91 THR A CA 1
ATOM 721 C C . THR A 1 91 ? -15.135 5.700 5.418 1.00 93.88 91 THR A C 1
ATOM 723 O O . THR A 1 91 ? -14.222 5.750 4.584 1.00 93.88 91 THR A O 1
ATOM 726 N N . SER A 1 92 ? -15.181 6.540 6.451 1.00 92.00 92 SER A N 1
ATOM 727 C CA . SER A 1 92 ? -14.116 7.509 6.740 1.00 92.00 92 SER A CA 1
ATOM 728 C C . SER A 1 92 ? -12.731 6.845 6.865 1.00 92.00 92 SER A C 1
ATOM 730 O O . SER A 1 92 ? -11.718 7.404 6.438 1.00 92.00 92 SER A O 1
ATOM 732 N N . PHE A 1 93 ? -12.692 5.601 7.355 1.00 93.00 93 PHE A N 1
ATOM 733 C CA . PHE A 1 93 ? -11.477 4.814 7.553 1.00 93.00 93 PHE A CA 1
ATOM 734 C C . PHE A 1 93 ? -10.957 4.133 6.271 1.00 93.00 93 PHE A C 1
ATOM 736 O O . PHE A 1 93 ? -9.830 3.632 6.230 1.00 93.00 93 PHE A O 1
ATOM 743 N N . SER A 1 94 ? -11.735 4.130 5.185 1.00 94.50 94 SER A N 1
ATOM 744 C CA . SER A 1 94 ? -11.427 3.332 3.992 1.00 94.50 94 SER A CA 1
ATOM 745 C C . SER A 1 94 ? -10.128 3.704 3.288 1.00 94.50 94 SER A C 1
ATOM 747 O O . SER A 1 94 ? -9.486 2.830 2.709 1.00 94.50 94 SER A O 1
ATOM 749 N N . TYR A 1 95 ? -9.694 4.966 3.350 1.00 93.69 95 TYR A N 1
ATOM 750 C CA . TYR A 1 95 ? -8.401 5.344 2.776 1.00 93.69 95 TYR A CA 1
ATOM 751 C C . TYR A 1 95 ? -7.228 4.706 3.536 1.00 93.69 95 TYR A C 1
ATOM 753 O O . TYR A 1 95 ? -6.306 4.180 2.912 1.00 93.69 95 TYR A O 1
ATOM 761 N N . ALA A 1 96 ? -7.281 4.690 4.872 1.00 94.75 96 ALA A N 1
ATOM 762 C CA . ALA A 1 96 ? -6.285 4.001 5.691 1.00 94.75 96 ALA A CA 1
ATOM 763 C C . ALA A 1 96 ? -6.338 2.485 5.449 1.00 94.75 96 ALA A C 1
ATOM 765 O O . ALA A 1 96 ? -5.312 1.848 5.226 1.00 94.75 96 ALA A O 1
ATOM 766 N N . LEU A 1 97 ? -7.541 1.911 5.380 1.00 95.75 97 LEU A N 1
ATOM 767 C CA . LEU A 1 97 ? -7.703 0.494 5.068 1.00 95.75 97 LEU A CA 1
ATOM 768 C C . LEU A 1 97 ? -7.128 0.129 3.689 1.00 95.75 97 LEU A C 1
ATOM 770 O O . LEU A 1 97 ? -6.468 -0.899 3.559 1.00 95.75 97 LEU A O 1
ATOM 774 N N . PHE A 1 98 ? -7.301 0.986 2.678 1.00 94.56 98 PHE A N 1
ATOM 775 C CA . PHE A 1 98 ? -6.683 0.828 1.359 1.00 94.56 98 PHE A CA 1
ATOM 776 C C . PHE A 1 98 ? -5.150 0.792 1.441 1.00 94.56 98 PHE A C 1
ATOM 778 O O . PHE A 1 98 ? -4.520 -0.094 0.848 1.00 94.56 98 PHE A O 1
ATOM 785 N N . THR A 1 99 ? -4.526 1.722 2.175 1.00 92.88 99 THR A N 1
ATOM 786 C CA . THR A 1 99 ? -3.062 1.739 2.292 1.00 92.88 99 THR A CA 1
ATOM 787 C C . THR A 1 99 ? -2.554 0.491 3.009 1.00 92.88 99 THR A C 1
ATOM 789 O O . THR A 1 99 ? -1.573 -0.103 2.554 1.00 92.88 99 THR A O 1
ATOM 792 N N . TYR A 1 100 ? -3.250 0.039 4.053 1.00 94.00 100 TYR A N 1
ATOM 793 C CA . TYR A 1 100 ? -2.915 -1.174 4.800 1.00 94.00 100 TYR A CA 1
ATOM 794 C C . TYR A 1 100 ? -3.105 -2.440 3.965 1.00 94.00 100 TYR A C 1
ATOM 796 O O . TYR A 1 100 ? -2.211 -3.283 3.918 1.00 94.00 100 TYR A O 1
ATOM 804 N N . TRP A 1 101 ? -4.211 -2.550 3.228 1.00 93.69 101 TRP A N 1
ATOM 805 C CA . TRP A 1 101 ? -4.490 -3.684 2.346 1.00 93.69 101 TRP A CA 1
ATOM 806 C C . TRP A 1 101 ? -3.404 -3.850 1.281 1.00 93.69 101 TRP A C 1
ATOM 808 O O . TRP A 1 101 ? -2.860 -4.942 1.096 1.00 93.69 101 TRP A O 1
ATOM 818 N N . LYS A 1 102 ? -3.010 -2.746 0.632 1.00 87.88 102 LYS A N 1
ATOM 819 C CA . LYS A 1 102 ? -1.910 -2.734 -0.343 1.00 87.88 102 LYS A CA 1
ATOM 820 C C . LYS A 1 102 ? -0.608 -3.232 0.290 1.00 87.88 102 LYS A C 1
ATOM 822 O O . LYS A 1 102 ? 0.085 -4.070 -0.287 1.00 87.88 102 LYS A O 1
ATOM 827 N N . MET A 1 103 ? -0.285 -2.731 1.481 1.00 86.75 103 MET A N 1
ATOM 828 C CA . MET A 1 103 ? 0.912 -3.136 2.217 1.00 86.75 103 MET A CA 1
ATOM 829 C C . MET A 1 103 ? 0.881 -4.612 2.625 1.00 86.75 103 MET A C 1
ATOM 831 O O . MET A 1 103 ? 1.907 -5.286 2.543 1.00 86.75 103 MET A O 1
ATOM 835 N N . GLU A 1 104 ? -0.278 -5.138 3.022 1.00 88.62 104 GLU A N 1
ATOM 836 C CA . GLU A 1 104 ? -0.450 -6.553 3.354 1.00 88.62 104 GLU A CA 1
ATOM 837 C C . GLU A 1 104 ? -0.164 -7.448 2.144 1.00 88.62 104 GLU A C 1
ATOM 839 O O . GLU A 1 104 ? 0.581 -8.426 2.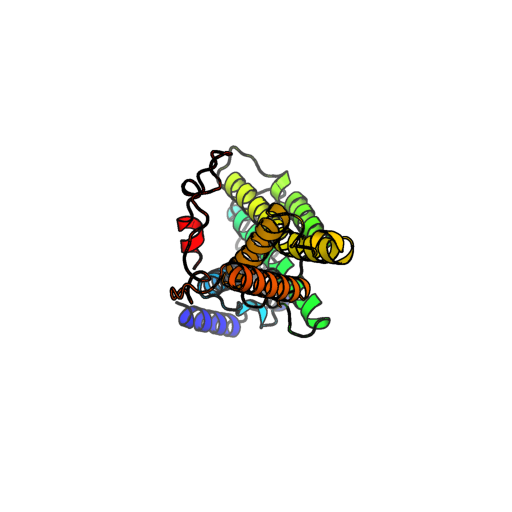251 1.00 88.62 104 GLU A O 1
ATOM 844 N N . ARG A 1 105 ? -0.712 -7.094 0.974 1.00 86.38 105 ARG A N 1
ATOM 845 C CA . ARG A 1 105 ? -0.480 -7.815 -0.287 1.00 86.38 105 ARG A CA 1
ATOM 846 C C . ARG A 1 105 ? 0.995 -7.811 -0.665 1.00 86.38 105 ARG A C 1
ATOM 848 O O . ARG A 1 105 ? 1.562 -8.868 -0.937 1.00 86.38 105 ARG A O 1
ATOM 855 N N . GLN A 1 106 ? 1.633 -6.647 -0.590 1.00 80.06 106 GLN A N 1
ATOM 856 C CA . GLN A 1 106 ? 3.064 -6.487 -0.835 1.00 80.06 106 GLN A CA 1
ATOM 857 C C . GLN A 1 106 ? 3.911 -7.328 0.135 1.00 80.06 106 GLN A C 1
ATOM 859 O O . GLN A 1 106 ? 4.854 -7.997 -0.285 1.00 80.06 106 GLN A O 1
ATOM 864 N N . ARG A 1 107 ? 3.559 -7.356 1.427 1.00 80.75 107 ARG A N 1
ATOM 865 C CA . ARG A 1 107 ? 4.233 -8.188 2.436 1.00 80.75 107 ARG A CA 1
ATOM 866 C C . ARG A 1 107 ? 4.072 -9.679 2.135 1.00 80.75 107 ARG A C 1
ATOM 868 O O . ARG A 1 107 ? 5.079 -10.380 2.092 1.00 80.75 107 ARG A O 1
ATOM 875 N N . LYS A 1 108 ? 2.847 -10.160 1.884 1.00 80.62 108 LYS A N 1
ATOM 876 C CA . LYS A 1 108 ? 2.562 -11.570 1.539 1.00 80.62 108 LYS A CA 1
ATOM 877 C C . LYS A 1 108 ? 3.342 -12.016 0.306 1.00 80.62 108 LYS A C 1
ATOM 879 O O . LYS A 1 108 ? 3.956 -13.084 0.316 1.00 80.62 108 LYS A O 1
ATOM 884 N N . PHE A 1 109 ? 3.365 -11.169 -0.719 1.00 76.12 109 PHE A N 1
ATOM 885 C CA . PHE A 1 109 ? 4.141 -11.406 -1.924 1.00 76.12 109 PHE A CA 1
ATOM 886 C C . PHE A 1 109 ? 5.636 -11.533 -1.603 1.00 76.12 109 PHE A C 1
ATOM 888 O O . PHE A 1 109 ? 6.237 -12.561 -1.894 1.00 76.12 109 PHE A O 1
ATOM 895 N N . ARG A 1 110 ? 6.227 -10.559 -0.896 1.00 73.31 110 ARG A N 1
ATOM 896 C CA . ARG A 1 110 ? 7.652 -10.599 -0.522 1.00 73.31 110 ARG A CA 1
ATOM 897 C C . ARG A 1 110 ? 8.009 -11.805 0.346 1.00 73.31 110 ARG A C 1
ATOM 899 O O . ARG A 1 110 ? 9.064 -12.387 0.133 1.00 73.31 110 ARG A O 1
ATOM 906 N N . MET A 1 111 ? 7.153 -12.211 1.285 1.00 72.62 111 MET A N 1
ATOM 907 C CA . MET A 1 111 ? 7.397 -13.403 2.111 1.00 72.62 111 MET A CA 1
ATOM 908 C C . MET A 1 111 ? 7.347 -14.703 1.293 1.00 72.62 111 MET A C 1
ATOM 910 O O . MET A 1 111 ? 8.126 -15.615 1.559 1.00 72.62 111 MET A O 1
ATOM 914 N N . THR A 1 112 ? 6.479 -14.778 0.280 1.00 70.69 112 THR A N 1
ATOM 915 C CA . THR A 1 112 ? 6.387 -15.935 -0.631 1.00 70.69 112 THR A CA 1
ATOM 916 C C . THR A 1 112 ? 7.554 -15.972 -1.620 1.00 70.69 112 THR A C 1
ATOM 918 O O . THR A 1 112 ? 8.071 -17.037 -1.931 1.00 70.69 112 THR A O 1
ATOM 921 N N . THR A 1 113 ? 8.023 -14.815 -2.086 1.00 64.38 113 THR A N 1
ATOM 922 C CA . THR A 1 113 ? 9.178 -14.727 -2.991 1.00 64.38 113 THR A CA 1
ATOM 923 C C . THR A 1 113 ? 10.497 -14.946 -2.249 1.00 64.38 113 THR A C 1
ATOM 925 O O . THR A 1 113 ? 11.393 -15.603 -2.771 1.00 64.38 113 THR A O 1
ATOM 928 N N . ALA A 1 114 ? 10.618 -14.476 -1.003 1.00 58.34 114 ALA A N 1
ATOM 929 C CA . ALA A 1 114 ? 11.792 -14.712 -0.159 1.00 58.34 114 ALA A CA 1
ATOM 930 C C . ALA A 1 114 ? 12.003 -16.198 0.177 1.00 58.34 114 ALA A C 1
ATOM 932 O O . ALA A 1 114 ? 13.137 -16.612 0.398 1.00 58.34 114 ALA A O 1
ATOM 933 N N . SER A 1 115 ? 10.941 -17.012 0.186 1.00 52.97 115 SER A N 1
ATOM 934 C CA . SER A 1 115 ? 11.067 -18.466 0.334 1.00 52.97 115 SER A CA 1
ATOM 935 C C . SER A 1 115 ? 11.476 -19.181 -0.961 1.00 52.97 115 SER A C 1
ATOM 937 O O . SER A 1 115 ? 11.816 -20.361 -0.903 1.00 52.97 115 SER A O 1
ATOM 939 N N . GLN A 1 116 ? 11.491 -18.485 -2.109 1.00 47.53 116 GLN A N 1
ATOM 940 C CA . GLN A 1 116 ? 11.764 -19.062 -3.433 1.00 47.53 116 GLN A CA 1
ATOM 941 C C . GLN A 1 116 ? 12.986 -18.474 -4.169 1.00 47.53 116 GLN A C 1
ATOM 943 O O . GLN A 1 116 ? 13.481 -19.129 -5.083 1.00 47.53 116 GLN A O 1
ATOM 948 N N . ALA A 1 117 ? 13.514 -17.295 -3.807 1.00 40.34 117 ALA A N 1
ATOM 949 C CA . ALA A 1 117 ? 14.542 -16.612 -4.606 1.00 40.34 117 ALA A CA 1
ATOM 950 C C . ALA A 1 117 ? 15.793 -16.158 -3.827 1.00 40.34 117 ALA A C 1
ATOM 952 O O . ALA A 1 117 ? 15.729 -15.489 -2.795 1.00 40.34 117 ALA A O 1
ATOM 953 N N . THR A 1 118 ? 16.956 -16.449 -4.415 1.00 38.16 118 THR A N 1
ATOM 954 C CA . THR A 1 118 ? 18.260 -15.826 -4.159 1.00 38.16 118 THR A CA 1
ATOM 955 C C . THR A 1 118 ? 18.214 -14.317 -4.434 1.00 38.16 118 THR A C 1
ATOM 957 O O . THR A 1 118 ? 18.172 -13.905 -5.586 1.00 38.16 118 THR A O 1
ATOM 960 N N . ALA A 1 119 ? 18.216 -13.518 -3.365 1.00 38.56 119 ALA A N 1
ATOM 961 C CA . ALA A 1 119 ? 18.847 -12.202 -3.146 1.00 38.56 119 ALA A CA 1
ATOM 962 C C . ALA A 1 119 ? 18.898 -11.084 -4.226 1.00 38.56 119 ALA A C 1
ATOM 964 O O . ALA A 1 119 ? 19.562 -10.086 -3.960 1.00 38.56 119 ALA A O 1
ATOM 965 N N . ILE A 1 120 ? 18.260 -11.171 -5.398 1.00 40.19 120 ILE A N 1
ATOM 966 C CA . ILE A 1 120 ? 18.565 -10.215 -6.489 1.00 40.19 120 ILE A CA 1
ATOM 967 C C . ILE A 1 120 ? 17.503 -9.127 -6.707 1.00 40.19 120 ILE A C 1
ATOM 969 O O . ILE A 1 120 ? 17.849 -8.079 -7.238 1.00 40.19 120 ILE A O 1
ATOM 973 N N . ASP A 1 121 ? 16.268 -9.262 -6.212 1.00 41.31 121 ASP A N 1
ATOM 974 C CA . ASP A 1 121 ? 15.261 -8.208 -6.410 1.00 41.31 121 ASP A CA 1
ATOM 975 C C . ASP A 1 121 ? 14.744 -7.615 -5.091 1.00 41.31 121 ASP A C 1
ATOM 977 O O . ASP A 1 121 ? 13.683 -7.952 -4.562 1.00 41.31 121 ASP A O 1
ATOM 981 N N . THR A 1 122 ? 15.552 -6.709 -4.533 1.00 42.94 122 THR A N 1
ATOM 982 C CA . THR A 1 122 ? 15.231 -5.883 -3.353 1.00 42.94 122 THR A CA 1
ATOM 983 C C . THR A 1 122 ? 14.346 -4.684 -3.731 1.00 42.94 122 THR A C 1
ATOM 985 O O . THR A 1 122 ? 14.262 -3.704 -2.993 1.00 42.94 122 THR A O 1
ATOM 988 N N . SER A 1 123 ? 13.668 -4.726 -4.882 1.00 51.22 123 SER A N 1
ATOM 989 C CA . SER A 1 123 ? 12.628 -3.763 -5.224 1.00 51.22 123 SER A CA 1
ATOM 990 C C . SER A 1 123 ? 11.563 -3.754 -4.129 1.00 51.22 123 SER A C 1
ATOM 992 O O . SER A 1 123 ? 10.959 -4.777 -3.788 1.00 51.22 123 SER A O 1
ATOM 994 N N . LEU A 1 124 ? 11.289 -2.566 -3.587 1.00 49.16 124 LEU A N 1
ATOM 995 C CA . LEU A 1 124 ? 10.229 -2.381 -2.606 1.00 49.16 124 LEU A CA 1
ATOM 996 C C . LEU A 1 124 ? 8.877 -2.867 -3.160 1.00 49.16 124 LEU A C 1
ATOM 998 O O . LEU A 1 124 ? 8.083 -3.385 -2.387 1.00 49.16 124 LEU A O 1
ATOM 1002 N N . LEU A 1 125 ? 8.648 -2.828 -4.480 1.00 52.78 125 LEU A N 1
ATOM 1003 C CA . LEU A 1 125 ? 7.391 -3.258 -5.108 1.00 52.78 125 LEU A CA 1
ATOM 1004 C C . LEU A 1 125 ? 7.380 -4.712 -5.642 1.00 52.78 125 LEU A C 1
ATOM 1006 O O . LEU A 1 125 ? 6.367 -5.120 -6.197 1.00 52.78 125 LEU A O 1
ATOM 1010 N N . GLY A 1 126 ? 8.428 -5.520 -5.428 1.00 51.22 126 GLY A N 1
ATOM 1011 C CA . GLY A 1 126 ? 8.444 -6.947 -5.809 1.00 51.22 126 GLY A CA 1
ATOM 1012 C C . GLY A 1 126 ? 8.568 -7.233 -7.318 1.00 51.22 126 GLY A C 1
ATOM 1013 O O . GLY A 1 126 ? 8.709 -6.302 -8.111 1.00 51.22 126 GLY A O 1
ATOM 1014 N N . CYS A 1 127 ? 8.547 -8.525 -7.693 1.00 51.66 127 CYS A N 1
ATOM 1015 C CA . CYS A 1 127 ? 8.635 -9.001 -9.077 1.00 51.66 127 CYS A CA 1
ATOM 1016 C C . CYS A 1 127 ? 7.287 -8.881 -9.814 1.00 51.66 127 CYS A C 1
ATOM 1018 O O . CYS A 1 127 ? 6.214 -9.119 -9.257 1.00 51.66 127 CYS A O 1
ATOM 1020 N N . LEU A 1 128 ? 7.369 -8.479 -11.082 1.00 59.53 128 LEU A N 1
ATOM 1021 C CA . LEU A 1 128 ? 6.297 -7.846 -11.856 1.00 59.53 128 LEU A CA 1
ATOM 1022 C C . LEU A 1 128 ? 5.614 -8.820 -12.831 1.00 59.53 128 LEU A C 1
ATOM 1024 O O . LEU A 1 128 ? 5.478 -8.533 -14.024 1.00 59.53 128 LEU A O 1
ATOM 1028 N N . ALA A 1 129 ? 5.213 -10.003 -12.360 1.00 67.31 129 ALA A N 1
ATOM 1029 C CA . ALA A 1 129 ? 4.387 -10.880 -13.192 1.00 67.31 129 ALA A CA 1
ATOM 1030 C C . ALA A 1 129 ? 3.037 -10.195 -13.486 1.00 67.31 129 ALA A C 1
ATOM 1032 O O . ALA A 1 129 ? 2.436 -9.627 -12.574 1.00 67.31 129 ALA A O 1
ATOM 1033 N N . ASP A 1 130 ? 2.548 -10.260 -14.735 1.00 73.38 130 ASP A N 1
ATOM 1034 C CA . ASP A 1 130 ? 1.278 -9.608 -15.123 1.00 73.38 130 ASP A CA 1
ATOM 1035 C C . ASP A 1 130 ? 0.122 -10.070 -14.245 1.00 73.38 130 ASP A C 1
ATOM 1037 O O . ASP A 1 130 ? -0.640 -9.248 -13.750 1.00 73.38 130 ASP A O 1
ATOM 1041 N N . SER A 1 131 ? 0.077 -11.369 -13.942 1.00 80.12 131 SER A N 1
ATOM 1042 C CA . SER A 1 131 ? -0.951 -11.947 -13.080 1.00 80.12 131 SER A CA 1
ATOM 1043 C C . SER A 1 131 ? -1.003 -11.293 -11.699 1.00 80.12 131 SER A C 1
ATOM 1045 O O . SER A 1 131 ? -2.080 -11.107 -11.158 1.00 80.12 131 SER A O 1
ATOM 1047 N N . VAL A 1 132 ? 0.141 -10.892 -11.131 1.00 79.19 132 VAL A N 1
ATOM 1048 C CA . VAL A 1 132 ? 0.195 -10.252 -9.805 1.00 79.19 132 VAL A CA 1
ATOM 1049 C C . VAL A 1 132 ? -0.361 -8.830 -9.863 1.00 79.19 132 VAL A C 1
ATOM 1051 O O . VAL A 1 132 ? -1.020 -8.384 -8.923 1.00 79.19 132 VAL A O 1
ATOM 1054 N N . ILE A 1 133 ? -0.096 -8.113 -10.957 1.00 82.88 133 ILE A N 1
ATOM 1055 C CA . ILE A 1 133 ? -0.613 -6.759 -11.175 1.00 82.88 133 ILE A CA 1
ATOM 1056 C C . ILE A 1 133 ? -2.122 -6.815 -11.435 1.00 82.88 133 ILE A C 1
ATOM 1058 O O . ILE A 1 133 ? -2.863 -6.022 -10.856 1.00 82.88 133 ILE A O 1
ATOM 1062 N N . ASP A 1 134 ? -2.577 -7.771 -12.241 1.00 88.12 134 ASP A N 1
ATOM 1063 C CA . ASP A 1 134 ? -3.992 -7.959 -12.557 1.00 88.12 134 ASP A CA 1
ATOM 1064 C C . ASP A 1 134 ? -4.786 -8.420 -11.322 1.00 88.12 134 ASP A C 1
ATOM 1066 O O . ASP A 1 134 ? -5.857 -7.879 -11.044 1.00 88.12 134 ASP A O 1
ATOM 1070 N N . ASP A 1 135 ? -4.231 -9.324 -10.505 1.00 87.75 135 ASP A N 1
ATOM 1071 C CA . ASP A 1 135 ? -4.816 -9.737 -9.221 1.00 87.75 135 ASP A CA 1
ATOM 1072 C C . ASP A 1 135 ? -4.920 -8.560 -8.236 1.00 87.75 135 ASP A C 1
ATOM 1074 O O . ASP A 1 135 ? -5.893 -8.441 -7.482 1.00 87.75 135 ASP A O 1
ATOM 1078 N N . LEU A 1 136 ? -3.915 -7.675 -8.224 1.00 88.19 136 LEU A N 1
ATOM 1079 C CA . LEU A 1 136 ? -3.939 -6.461 -7.412 1.00 88.19 136 LEU A CA 1
ATOM 1080 C C . LEU A 1 136 ? -5.035 -5.504 -7.893 1.00 88.19 136 LEU A C 1
ATOM 1082 O O . LEU A 1 136 ? -5.793 -4.999 -7.068 1.00 88.19 136 LEU A O 1
ATOM 1086 N N . GLU A 1 137 ? -5.132 -5.260 -9.201 1.00 91.12 137 GLU A N 1
ATOM 1087 C CA . GLU A 1 137 ? -6.152 -4.388 -9.794 1.00 91.12 137 GLU A CA 1
ATOM 1088 C C . GLU A 1 137 ? -7.568 -4.925 -9.542 1.00 91.12 137 GLU A C 1
ATOM 1090 O O . GLU A 1 137 ? -8.439 -4.174 -9.096 1.00 91.12 137 GLU A O 1
ATOM 1095 N N . ALA A 1 138 ? -7.782 -6.231 -9.723 1.00 93.69 138 ALA A N 1
ATOM 1096 C CA . ALA A 1 138 ? -9.049 -6.889 -9.420 1.00 93.69 138 ALA A CA 1
ATOM 1097 C C . ALA A 1 138 ? -9.419 -6.745 -7.935 1.00 93.69 138 ALA A C 1
ATOM 1099 O O . ALA A 1 138 ? -10.537 -6.340 -7.607 1.00 93.69 138 ALA A O 1
ATOM 1100 N N . GLY A 1 139 ? -8.461 -6.988 -7.033 1.00 92.38 139 GLY A N 1
ATOM 1101 C CA . GLY A 1 139 ? -8.665 -6.827 -5.595 1.00 92.38 139 GLY A CA 1
ATOM 1102 C C . GLY A 1 139 ? -8.960 -5.382 -5.184 1.00 92.38 139 GLY A C 1
ATOM 1103 O O . GLY A 1 139 ? -9.812 -5.153 -4.326 1.00 92.38 139 GLY A O 1
ATOM 1104 N N . LEU A 1 140 ? -8.312 -4.394 -5.808 1.00 92.94 140 LEU A N 1
ATOM 1105 C CA . LEU A 1 140 ? -8.619 -2.978 -5.587 1.00 92.94 140 LEU A CA 1
ATOM 1106 C C . LEU A 1 140 ? -10.033 -2.630 -6.058 1.00 92.94 140 LEU A C 1
ATOM 1108 O O . LEU A 1 140 ? -10.732 -1.869 -5.384 1.00 92.94 140 LEU A O 1
ATOM 1112 N N . ASN A 1 141 ? -10.463 -3.195 -7.187 1.00 94.44 141 ASN A N 1
ATOM 1113 C CA . ASN A 1 141 ? -11.793 -2.956 -7.723 1.00 94.44 141 ASN A CA 1
ATOM 1114 C C . ASN A 1 141 ? -12.896 -3.531 -6.831 1.00 94.44 141 ASN A C 1
ATOM 1116 O O . ASN A 1 141 ? -13.845 -2.823 -6.499 1.00 94.44 141 ASN A O 1
ATOM 1120 N N . GLU A 1 142 ? -12.733 -4.780 -6.399 1.00 94.44 142 GLU A N 1
ATOM 1121 C CA . GLU A 1 142 ? -13.687 -5.478 -5.537 1.00 94.44 142 GLU A CA 1
ATOM 1122 C C . GLU A 1 142 ? -13.764 -4.864 -4.131 1.00 94.44 142 GLU A C 1
ATOM 1124 O O . GLU A 1 142 ? -14.848 -4.698 -3.580 1.00 94.44 142 GLU A O 1
ATOM 1129 N N . ASN A 1 143 ? -12.638 -4.489 -3.527 1.00 92.19 143 ASN A N 1
ATOM 1130 C CA . ASN A 1 143 ? -12.661 -4.021 -2.138 1.00 92.19 143 ASN A CA 1
ATOM 1131 C C . ASN A 1 143 ? -12.947 -2.519 -2.013 1.00 92.19 143 ASN A C 1
ATOM 1133 O O . ASN A 1 143 ? -13.502 -2.100 -0.999 1.00 92.19 143 ASN A O 1
ATOM 1137 N N . PHE A 1 144 ? -12.591 -1.707 -3.018 1.00 94.25 144 PHE A N 1
ATOM 1138 C CA . PHE A 1 144 ? -12.634 -0.248 -2.885 1.00 94.25 144 PHE A CA 1
ATOM 1139 C C . PHE A 1 144 ? -13.261 0.479 -4.081 1.00 94.25 144 PHE A C 1
ATOM 1141 O O . PHE A 1 144 ? -14.215 1.232 -3.889 1.00 94.25 144 PHE A O 1
ATOM 1148 N N . LEU A 1 145 ? -12.754 0.285 -5.309 1.00 93.06 145 LEU A N 1
ATOM 1149 C CA . LEU A 1 145 ? -13.106 1.175 -6.432 1.00 93.06 145 LEU A CA 1
ATOM 1150 C C . LEU A 1 145 ? -14.575 1.088 -6.848 1.00 93.06 145 LEU A C 1
ATO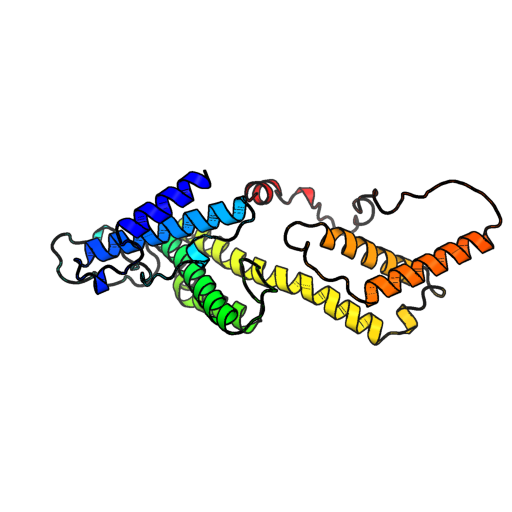M 1152 O O . LEU A 1 145 ? -15.128 2.100 -7.272 1.00 93.06 145 LEU A O 1
ATOM 1156 N N . GLN A 1 146 ? -15.221 -0.073 -6.698 1.00 94.31 146 GLN A N 1
ATOM 1157 C CA . GLN A 1 146 ? -16.644 -0.219 -7.026 1.00 94.31 146 GLN A CA 1
ATOM 1158 C C . GLN A 1 146 ? -17.571 0.645 -6.154 1.00 94.31 146 GLN A C 1
ATOM 1160 O O . GLN A 1 146 ? -18.710 0.901 -6.532 1.00 94.31 146 GLN A O 1
ATOM 1165 N N . TYR A 1 147 ? -17.085 1.095 -4.996 1.00 93.50 147 TYR A N 1
ATOM 1166 C CA . TYR A 1 147 ? -17.839 1.887 -4.027 1.00 93.50 147 TYR A CA 1
ATOM 1167 C C . TYR A 1 147 ? -17.485 3.384 -4.073 1.00 93.50 147 TYR A C 1
ATOM 1169 O O . TYR A 1 147 ? -18.041 4.170 -3.304 1.00 93.50 147 TYR A O 1
ATOM 1177 N N . CYS A 1 148 ? -16.542 3.793 -4.931 1.00 92.25 148 CYS A N 1
ATOM 1178 C CA . CYS A 1 148 ? -16.121 5.187 -5.042 1.00 92.25 148 CYS A CA 1
ATOM 1179 C C . CYS A 1 148 ? -17.205 6.055 -5.699 1.00 92.25 148 CYS A C 1
ATOM 1181 O O . CYS A 1 148 ? -17.788 5.689 -6.716 1.00 92.25 148 CYS A O 1
ATOM 1183 N N . ASP A 1 149 ? -17.398 7.255 -5.149 1.00 92.25 149 ASP A N 1
ATOM 1184 C CA . ASP A 1 149 ? -18.276 8.295 -5.695 1.00 92.25 149 ASP A CA 1
ATOM 1185 C C . ASP A 1 149 ? -17.406 9.522 -6.005 1.00 92.25 149 ASP A C 1
ATOM 1187 O O . ASP A 1 149 ? -16.766 10.031 -5.079 1.00 92.25 149 ASP A O 1
ATOM 1191 N N . PRO A 1 150 ? -17.353 10.008 -7.260 1.00 88.19 150 PRO A N 1
ATOM 1192 C CA . PRO A 1 150 ? -16.518 11.147 -7.643 1.00 88.19 150 PRO A CA 1
ATOM 1193 C C . PRO A 1 150 ? -16.889 12.462 -6.939 1.00 88.19 150 PRO A C 1
ATOM 1195 O O . PRO A 1 150 ? -16.093 13.401 -6.948 1.00 88.19 150 PRO A O 1
ATOM 1198 N N . ILE A 1 151 ? -18.076 12.555 -6.332 1.00 93.00 151 ILE A N 1
ATOM 1199 C CA . ILE A 1 151 ? -18.505 13.740 -5.580 1.00 93.00 151 ILE A CA 1
ATOM 1200 C C . ILE A 1 151 ? -17.758 13.836 -4.241 1.00 93.00 151 ILE A C 1
ATOM 1202 O O . ILE A 1 151 ? -17.494 14.938 -3.754 1.00 93.00 151 ILE A O 1
ATOM 1206 N N . ASN A 1 152 ? -17.389 12.701 -3.639 1.00 91.75 152 ASN A N 1
ATOM 1207 C CA . ASN A 1 152 ? -16.714 12.685 -2.347 1.00 91.75 152 ASN A CA 1
ATOM 1208 C C . ASN A 1 152 ? -15.187 12.831 -2.527 1.00 91.75 152 ASN A C 1
ATOM 1210 O O . ASN A 1 152 ? -14.559 11.969 -3.151 1.00 91.75 152 ASN A O 1
ATOM 1214 N N . PRO A 1 153 ? -14.543 13.858 -1.935 1.00 92.81 153 PRO A N 1
ATOM 1215 C CA . PRO A 1 153 ? -13.104 14.072 -2.087 1.00 92.81 153 PRO A CA 1
ATOM 1216 C C . PRO A 1 153 ? -12.257 12.901 -1.567 1.00 92.81 153 PRO A C 1
ATOM 1218 O O . PRO A 1 153 ? -11.228 12.588 -2.165 1.00 92.81 153 PRO A O 1
ATOM 1221 N N . LEU A 1 154 ? -12.689 12.213 -0.503 1.00 90.81 154 LEU A N 1
ATOM 1222 C CA . LEU A 1 154 ? -11.972 11.050 0.031 1.00 90.81 154 LEU A CA 1
ATOM 1223 C C . LEU A 1 154 ? -11.952 9.899 -0.984 1.00 90.81 154 LEU A C 1
ATOM 1225 O O . LEU A 1 154 ? -10.922 9.253 -1.184 1.00 90.81 154 LEU A O 1
ATOM 1229 N N . HIS A 1 155 ? -13.081 9.669 -1.655 1.00 93.19 155 HIS A N 1
ATOM 1230 C CA . HIS A 1 155 ? -13.217 8.620 -2.665 1.00 93.19 155 HIS A CA 1
ATOM 1231 C C . HIS A 1 155 ? -12.385 8.956 -3.903 1.00 93.19 155 HIS A C 1
ATOM 1233 O O . HIS A 1 155 ? -11.708 8.082 -4.441 1.00 93.19 155 HIS A O 1
ATOM 1239 N N . THR A 1 156 ? -12.363 10.229 -4.304 1.00 91.62 156 THR A N 1
ATOM 1240 C CA . THR A 1 156 ? -11.520 10.713 -5.403 1.00 91.62 156 THR A CA 1
ATOM 1241 C C . THR A 1 156 ? -10.035 10.497 -5.109 1.00 91.62 156 THR A C 1
ATOM 1243 O O . THR A 1 156 ? -9.312 9.971 -5.956 1.00 91.62 156 THR A O 1
ATOM 1246 N N . ILE A 1 157 ? -9.571 10.817 -3.895 1.00 92.88 157 ILE A N 1
ATOM 1247 C CA . ILE A 1 157 ? -8.180 10.564 -3.486 1.00 92.88 157 ILE A CA 1
ATOM 1248 C C . ILE A 1 157 ? -7.862 9.062 -3.509 1.00 92.88 157 ILE A C 1
ATOM 1250 O O . ILE A 1 157 ? -6.808 8.667 -4.018 1.00 92.88 157 ILE A O 1
ATOM 1254 N N . LEU A 1 158 ? -8.761 8.216 -2.995 1.00 92.25 158 LEU A N 1
ATOM 1255 C CA . LEU A 1 158 ? -8.609 6.759 -3.047 1.00 92.25 158 LEU A CA 1
ATOM 1256 C C . LEU A 1 158 ? -8.492 6.271 -4.497 1.00 92.25 158 LEU A C 1
ATOM 1258 O O . LEU A 1 158 ? -7.552 5.546 -4.823 1.00 92.25 158 LEU A O 1
ATOM 1262 N N . GLN A 1 159 ? -9.395 6.707 -5.378 1.00 92.38 159 GLN A N 1
ATOM 1263 C CA . GLN A 1 159 ? -9.412 6.317 -6.787 1.00 92.38 159 GLN A CA 1
ATOM 1264 C C . GLN A 1 159 ? -8.119 6.721 -7.508 1.00 92.38 159 GLN A C 1
ATOM 1266 O O . GLN A 1 159 ? -7.537 5.904 -8.227 1.00 92.38 159 GLN A O 1
ATOM 1271 N N . ILE A 1 160 ? -7.646 7.954 -7.296 1.00 90.38 160 ILE A N 1
ATOM 1272 C CA . ILE A 1 160 ? -6.382 8.441 -7.866 1.00 90.38 160 ILE A CA 1
ATOM 1273 C C . ILE A 1 160 ? -5.212 7.598 -7.350 1.00 90.38 160 ILE A C 1
ATOM 1275 O O . ILE A 1 160 ? -4.407 7.110 -8.143 1.00 90.38 160 ILE A O 1
ATOM 1279 N N . SER A 1 161 ? -5.147 7.365 -6.038 1.00 89.94 161 SER A N 1
ATOM 1280 C CA . SER A 1 161 ? -4.057 6.617 -5.399 1.00 89.94 161 SER A CA 1
ATOM 1281 C C . SER A 1 161 ? -3.997 5.163 -5.866 1.00 89.94 161 SER A C 1
ATOM 1283 O O . SER A 1 161 ? -2.921 4.645 -6.159 1.00 89.94 161 SER A O 1
ATOM 1285 N N . ALA A 1 162 ? -5.146 4.498 -5.964 1.00 89.56 162 ALA A N 1
ATOM 1286 C CA . ALA A 1 162 ? -5.250 3.118 -6.427 1.00 89.56 162 ALA A CA 1
ATOM 1287 C C . ALA A 1 162 ? -4.795 2.973 -7.887 1.00 89.56 162 ALA A C 1
ATOM 1289 O O . ALA A 1 162 ? -3.976 2.107 -8.196 1.00 89.56 162 ALA A O 1
ATOM 1290 N N . ARG A 1 163 ? -5.251 3.866 -8.776 1.00 88.31 163 ARG A N 1
ATOM 1291 C CA . ARG A 1 163 ? -4.825 3.876 -10.186 1.00 88.31 163 ARG A CA 1
ATOM 1292 C C . ARG A 1 163 ? -3.346 4.213 -10.340 1.00 88.31 163 ARG A C 1
ATOM 1294 O O . ARG A 1 163 ? -2.666 3.584 -11.145 1.00 88.31 163 ARG A O 1
ATOM 1301 N N . ALA A 1 164 ? -2.832 5.155 -9.550 1.00 85.94 164 ALA A N 1
ATOM 1302 C CA . ALA A 1 164 ? -1.415 5.500 -9.552 1.00 85.94 164 ALA A CA 1
ATOM 1303 C C . ALA A 1 164 ? -0.541 4.288 -9.194 1.00 85.94 164 ALA A C 1
ATOM 1305 O O . ALA A 1 164 ? 0.451 4.038 -9.870 1.00 85.94 164 ALA A O 1
ATOM 1306 N N . VAL A 1 165 ? -0.936 3.489 -8.196 1.00 84.44 165 VAL A N 1
ATOM 1307 C CA . VAL A 1 165 ? -0.205 2.269 -7.810 1.00 84.44 165 VAL A CA 1
ATOM 1308 C C . VAL A 1 165 ? -0.136 1.264 -8.965 1.00 84.44 165 VAL A C 1
ATOM 1310 O O . VAL A 1 165 ? 0.956 0.801 -9.291 1.00 84.44 165 VAL A O 1
ATOM 1313 N N . VAL A 1 166 ? -1.266 0.953 -9.611 1.00 85.75 166 VAL A N 1
ATOM 1314 C CA . VAL A 1 166 ? -1.302 0.016 -10.752 1.00 85.75 166 VAL A CA 1
ATOM 1315 C C . VAL A 1 166 ? -0.466 0.546 -11.919 1.00 85.75 166 VAL A C 1
ATOM 1317 O O . VAL A 1 166 ? 0.339 -0.186 -12.494 1.00 85.75 166 VAL A O 1
ATOM 1320 N N . ASN A 1 167 ? -0.594 1.837 -12.232 1.00 83.25 167 ASN A N 1
ATOM 1321 C CA . ASN A 1 167 ? 0.152 2.463 -13.319 1.00 83.25 167 ASN A CA 1
ATOM 1322 C C . ASN A 1 167 ? 1.660 2.467 -13.057 1.00 83.25 167 ASN A C 1
ATOM 1324 O O . ASN A 1 167 ? 2.421 2.153 -13.963 1.00 83.25 167 ASN A O 1
ATOM 1328 N N . VAL A 1 168 ? 2.109 2.755 -11.832 1.00 79.88 168 VAL A N 1
ATOM 1329 C CA . VAL A 1 168 ? 3.536 2.708 -11.468 1.00 79.88 168 VAL A CA 1
ATOM 1330 C C . VAL A 1 168 ? 4.103 1.294 -11.624 1.00 79.88 168 VAL A C 1
ATOM 1332 O O . VAL A 1 168 ? 5.202 1.132 -12.154 1.00 79.88 168 VAL A O 1
ATOM 1335 N N . LEU A 1 169 ? 3.353 0.265 -11.218 1.00 77.38 169 LEU A N 1
ATOM 1336 C CA . LEU A 1 169 ? 3.756 -1.134 -11.403 1.00 77.38 169 LEU A CA 1
ATOM 1337 C C . LEU A 1 169 ? 3.875 -1.499 -12.890 1.00 77.38 169 LEU A C 1
ATOM 1339 O O . LEU A 1 169 ? 4.881 -2.073 -13.308 1.00 77.38 169 LEU A O 1
ATOM 1343 N N . ARG A 1 170 ? 2.886 -1.106 -13.704 1.00 79.12 170 ARG A N 1
ATOM 1344 C CA . ARG A 1 170 ? 2.899 -1.326 -15.159 1.00 79.12 170 ARG A CA 1
ATOM 1345 C C . ARG A 1 170 ? 4.024 -0.557 -15.852 1.00 79.12 170 ARG A C 1
ATOM 1347 O O . ARG A 1 170 ? 4.696 -1.117 -16.713 1.00 79.12 170 ARG A O 1
ATOM 1354 N N . LEU A 1 171 ? 4.279 0.689 -15.454 1.00 74.56 171 LEU A N 1
ATOM 1355 C CA . LEU A 1 171 ? 5.370 1.511 -15.988 1.00 74.56 171 LEU A CA 1
ATOM 1356 C C . LEU A 1 171 ? 6.741 0.904 -15.693 1.00 74.56 171 LEU A C 1
ATOM 1358 O O . LEU A 1 171 ? 7.596 0.879 -16.574 1.00 74.56 171 LEU A O 1
ATOM 1362 N N . ARG A 1 172 ? 6.950 0.362 -14.489 1.00 66.94 172 ARG A N 1
ATOM 1363 C CA . ARG A 1 172 ? 8.207 -0.320 -14.159 1.00 66.94 172 ARG A CA 1
ATOM 1364 C C . ARG A 1 172 ? 8.460 -1.509 -15.082 1.00 66.94 172 ARG A C 1
ATOM 1366 O O . ARG A 1 172 ? 9.569 -1.673 -15.576 1.00 66.94 172 ARG A O 1
ATOM 1373 N N . LYS A 1 173 ? 7.416 -2.278 -15.389 1.00 66.88 173 LYS A N 1
ATOM 1374 C CA . LYS A 1 173 ? 7.504 -3.375 -16.354 1.00 66.88 173 LYS A CA 1
ATOM 1375 C C . LYS A 1 173 ? 7.756 -2.883 -17.782 1.00 66.88 173 LYS A C 1
ATOM 1377 O O . LYS A 1 173 ? 8.592 -3.438 -18.493 1.00 66.88 173 LYS A O 1
ATOM 1382 N N . LEU A 1 174 ? 7.064 -1.821 -18.195 1.00 65.50 174 LEU A N 1
ATOM 1383 C CA . LEU A 1 174 ? 7.281 -1.166 -19.487 1.00 65.50 174 LEU A CA 1
ATOM 1384 C C . LEU A 1 174 ? 8.684 -0.576 -19.633 1.00 65.50 174 LEU A C 1
ATOM 1386 O O . LEU A 1 174 ? 9.064 -0.272 -20.752 1.00 65.50 174 LEU A O 1
ATOM 1390 N N . HIS A 1 175 ? 9.451 -0.412 -18.554 1.00 60.59 175 HIS A N 1
ATOM 1391 C CA . HIS A 1 175 ? 10.855 -0.024 -18.628 1.00 60.59 175 HIS A CA 1
ATOM 1392 C C . HIS A 1 175 ? 11.794 -1.226 -18.840 1.00 60.59 175 HIS A C 1
ATOM 1394 O O . HIS A 1 175 ? 12.865 -1.056 -19.407 1.00 60.59 175 HIS A O 1
ATOM 1400 N N . GLU A 1 176 ? 11.416 -2.447 -18.452 1.00 59.56 176 GLU A N 1
ATOM 1401 C CA . GLU A 1 176 ? 12.195 -3.678 -18.707 1.00 59.56 176 GLU A CA 1
ATOM 1402 C C . GLU A 1 176 ? 11.903 -4.283 -20.098 1.00 59.56 176 GLU A C 1
ATOM 1404 O O . GLU A 1 176 ? 12.783 -4.836 -20.766 1.00 59.56 176 GLU A O 1
ATOM 1409 N N . ALA A 1 177 ? 10.666 -4.130 -20.575 1.00 64.12 177 ALA A N 1
ATOM 1410 C CA . ALA A 1 177 ? 10.196 -4.592 -21.885 1.00 64.12 177 ALA A CA 1
ATOM 1411 C C . ALA A 1 177 ? 10.935 -4.015 -23.127 1.00 64.12 177 ALA A C 1
ATOM 1413 O O . ALA A 1 177 ? 11.148 -4.762 -24.081 1.00 64.12 177 ALA A O 1
ATOM 1414 N N . PRO A 1 178 ? 11.375 -2.742 -23.178 1.00 68.88 178 PRO A N 1
ATOM 1415 C CA . PRO A 1 178 ? 12.032 -2.166 -24.346 1.00 68.88 178 PRO A CA 1
ATOM 1416 C C . PRO A 1 178 ? 13.425 -2.753 -24.532 1.00 68.88 178 PRO A C 1
ATOM 1418 O O . PRO A 1 178 ? 13.820 -3.032 -25.655 1.00 68.88 178 PRO A O 1
ATOM 1421 N N . TRP A 1 179 ? 14.156 -3.013 -23.445 1.00 72.19 179 TRP A N 1
ATOM 1422 C CA . TRP A 1 179 ? 15.491 -3.613 -23.507 1.00 72.19 179 TRP A CA 1
ATOM 1423 C C . TRP A 1 179 ? 15.449 -5.069 -23.958 1.00 72.19 179 TRP A C 1
ATOM 1425 O O . TRP A 1 179 ? 16.311 -5.503 -24.721 1.00 72.19 179 TRP A O 1
ATOM 1435 N N . THR A 1 180 ? 14.429 -5.817 -23.535 1.00 70.94 180 THR A N 1
ATOM 1436 C CA . THR A 1 180 ? 14.211 -7.192 -24.007 1.00 70.94 180 THR A CA 1
ATOM 1437 C C . THR A 1 180 ? 13.791 -7.219 -25.476 1.00 70.94 180 THR A C 1
ATOM 1439 O O . THR A 1 180 ? 14.337 -8.011 -26.243 1.00 70.94 180 THR A O 1
ATOM 1442 N N . LEU A 1 181 ? 12.913 -6.305 -25.900 1.00 73.25 181 LEU A N 1
ATOM 1443 C CA . LEU A 1 181 ? 12.521 -6.152 -27.301 1.00 73.25 181 LEU A CA 1
ATOM 1444 C C . LEU A 1 181 ? 13.699 -5.717 -28.187 1.00 73.25 181 LEU A C 1
ATOM 1446 O O . LEU A 1 181 ? 13.921 -6.309 -29.239 1.00 73.25 181 LEU A O 1
ATOM 1450 N N . LEU A 1 182 ? 14.490 -4.730 -27.754 1.00 76.62 182 LEU A N 1
ATOM 1451 C CA . LEU A 1 182 ? 15.700 -4.286 -28.451 1.00 76.62 182 LEU A CA 1
ATOM 1452 C C . LEU A 1 182 ? 16.715 -5.425 -28.546 1.00 76.62 182 LEU A C 1
ATOM 1454 O O . LEU A 1 182 ? 17.253 -5.672 -29.620 1.00 76.62 182 LEU A O 1
ATOM 1458 N N . SER A 1 183 ? 16.921 -6.182 -27.466 1.00 78.00 183 SER A N 1
ATOM 1459 C CA . SER A 1 183 ? 17.802 -7.350 -27.495 1.00 78.00 183 SER A CA 1
ATOM 1460 C C . SER A 1 183 ? 17.336 -8.407 -28.497 1.00 78.00 183 SER A C 1
ATOM 1462 O O . SER A 1 183 ? 18.174 -9.003 -29.167 1.00 78.00 183 SER A O 1
ATOM 1464 N N . GLN A 1 184 ? 16.030 -8.664 -28.605 1.00 79.00 184 GLN A N 1
ATOM 1465 C CA . GLN A 1 184 ? 15.485 -9.597 -29.596 1.00 79.00 184 GLN A CA 1
ATOM 1466 C C . GLN A 1 184 ? 15.619 -9.050 -31.019 1.00 79.00 184 GLN A C 1
ATOM 1468 O O . GLN A 1 184 ? 16.006 -9.782 -31.925 1.00 79.00 184 GLN A O 1
ATOM 1473 N N . LEU A 1 185 ? 15.357 -7.758 -31.213 1.00 79.88 185 LEU A N 1
ATOM 1474 C CA . LEU A 1 185 ? 15.471 -7.091 -32.505 1.00 79.88 185 LEU A CA 1
ATOM 1475 C C . LEU A 1 185 ? 16.910 -7.140 -33.032 1.00 79.88 185 LEU A C 1
ATOM 1477 O O . LEU A 1 185 ? 17.123 -7.593 -34.151 1.00 79.88 185 LEU A O 1
ATOM 1481 N N . TYR A 1 186 ? 17.899 -6.782 -32.210 1.00 74.62 186 TYR A N 1
ATOM 1482 C CA . TYR A 1 186 ? 19.318 -6.853 -32.580 1.00 74.62 186 TYR A CA 1
ATOM 1483 C C . TYR A 1 186 ? 19.856 -8.287 -32.708 1.00 74.62 186 TYR A C 1
ATOM 1485 O O . TYR A 1 186 ? 20.897 -8.482 -33.328 1.00 74.62 186 TYR A O 1
ATOM 1493 N N . ALA A 1 187 ? 19.166 -9.288 -32.152 1.00 77.81 187 ALA A N 1
ATOM 1494 C CA . ALA A 1 187 ? 19.510 -10.699 -32.334 1.00 77.81 187 ALA A CA 1
ATOM 1495 C C . ALA A 1 187 ? 18.917 -11.310 -33.616 1.00 77.81 187 ALA A C 1
ATOM 1497 O O . ALA A 1 187 ? 19.491 -12.242 -34.167 1.00 77.81 187 ALA A O 1
ATOM 1498 N N . VAL A 1 188 ? 17.756 -10.828 -34.073 1.00 79.75 188 VAL A N 1
ATOM 1499 C CA . VAL A 1 188 ? 17.060 -11.351 -35.265 1.00 79.75 188 VAL A CA 1
ATOM 1500 C C . VAL A 1 188 ? 17.448 -10.584 -36.530 1.00 79.75 188 VAL A C 1
ATOM 1502 O O . VAL A 1 188 ? 17.466 -11.145 -37.624 1.00 79.75 188 VAL A O 1
ATOM 1505 N N . ALA A 1 189 ? 17.745 -9.294 -36.402 1.00 76.56 189 ALA A N 1
ATOM 1506 C CA . ALA A 1 189 ? 17.998 -8.402 -37.520 1.00 76.56 189 ALA A CA 1
ATOM 1507 C C . ALA A 1 189 ? 19.485 -8.018 -37.608 1.00 76.56 189 ALA A C 1
ATOM 1509 O O . ALA A 1 189 ? 19.863 -6.882 -37.321 1.00 76.56 189 ALA A O 1
ATOM 1510 N N . ASP A 1 190 ? 20.325 -8.949 -38.074 1.00 68.62 190 ASP A N 1
ATOM 1511 C CA . ASP A 1 190 ? 21.772 -8.721 -38.253 1.00 68.62 190 ASP A CA 1
ATOM 1512 C C . ASP A 1 190 ? 22.077 -7.490 -39.130 1.00 68.62 190 ASP A C 1
ATOM 1514 O O . ASP A 1 190 ? 23.006 -6.738 -38.854 1.00 68.62 190 ASP A O 1
ATOM 1518 N N . HIS A 1 191 ? 21.225 -7.207 -40.121 1.00 69.69 191 HIS A N 1
ATOM 1519 C CA . HIS A 1 191 ? 21.335 -6.052 -41.024 1.00 69.69 191 HIS A CA 1
ATOM 1520 C C . HIS A 1 191 ? 21.170 -4.674 -40.348 1.00 69.69 191 HIS A C 1
ATOM 1522 O O . HIS A 1 191 ? 21.451 -3.648 -40.971 1.00 69.69 191 HIS A O 1
ATOM 1528 N N . ILE A 1 192 ? 20.667 -4.623 -39.109 1.00 64.88 192 ILE A N 1
ATOM 1529 C CA . ILE A 1 192 ? 20.545 -3.393 -38.305 1.00 64.88 192 ILE A CA 1
ATOM 1530 C C . ILE A 1 192 ? 21.828 -3.150 -37.495 1.00 64.88 192 ILE A C 1
ATOM 1532 O O . ILE A 1 192 ? 22.111 -2.012 -37.125 1.00 64.88 192 ILE A O 1
ATOM 1536 N N . SER A 1 193 ? 22.623 -4.202 -37.264 1.00 64.88 193 SER A N 1
ATOM 1537 C CA . SER A 1 193 ? 23.960 -4.101 -36.659 1.00 64.88 193 SER A CA 1
ATOM 1538 C C . SER A 1 193 ? 25.013 -3.619 -37.661 1.00 64.88 193 SER A C 1
ATOM 1540 O O . SER A 1 193 ? 26.089 -3.200 -37.254 1.00 64.88 193 SER A O 1
ATOM 1542 N N . ASP A 1 194 ? 24.712 -3.672 -38.962 1.00 71.62 194 ASP A N 1
ATOM 1543 C CA . ASP A 1 194 ? 25.557 -3.080 -39.994 1.00 71.62 194 ASP A CA 1
ATOM 1544 C C . ASP A 1 194 ? 25.300 -1.568 -40.080 1.00 71.62 194 ASP A C 1
ATOM 1546 O O . ASP A 1 194 ? 24.319 -1.093 -40.672 1.00 71.62 194 ASP A O 1
ATOM 1550 N N . LEU A 1 195 ? 26.159 -0.827 -39.384 1.00 68.56 195 LEU A N 1
ATOM 1551 C CA . LEU A 1 195 ? 26.064 0.614 -39.191 1.00 68.56 195 LEU A CA 1
ATOM 1552 C C . LEU A 1 195 ? 26.741 1.416 -40.322 1.00 68.56 195 LEU A C 1
ATOM 1554 O O . LEU A 1 195 ? 26.570 2.637 -40.361 1.00 68.56 195 LEU A O 1
ATOM 1558 N N . GLU A 1 196 ? 27.491 0.763 -41.220 1.00 65.88 196 GLU A N 1
ATOM 1559 C CA . GLU A 1 196 ? 28.213 1.418 -42.326 1.00 65.88 196 GLU A CA 1
ATOM 1560 C C . GLU A 1 196 ? 27.263 1.871 -43.444 1.00 65.88 196 GLU A C 1
ATOM 1562 O O . GLU A 1 196 ? 27.475 2.914 -44.062 1.00 65.88 196 GLU A O 1
ATOM 1567 N N . ASP A 1 197 ? 26.170 1.132 -43.646 1.00 64.38 197 ASP A N 1
ATOM 1568 C CA . ASP A 1 197 ? 25.239 1.335 -44.761 1.00 64.38 197 ASP A CA 1
ATOM 1569 C C . ASP A 1 197 ? 24.309 2.556 -44.613 1.00 64.38 197 ASP A C 1
ATOM 1571 O O . ASP A 1 197 ? 23.856 3.116 -45.613 1.00 64.38 197 ASP A O 1
ATOM 1575 N N . ASP A 1 198 ? 23.953 2.966 -43.387 1.00 72.88 198 ASP A N 1
ATOM 1576 C CA . ASP A 1 198 ? 22.939 4.011 -43.176 1.00 72.88 198 ASP A CA 1
ATOM 1577 C C . ASP A 1 198 ? 23.191 4.849 -41.912 1.00 72.88 198 ASP A C 1
ATOM 1579 O O . ASP A 1 198 ? 23.189 4.363 -40.776 1.00 72.88 198 ASP A O 1
ATOM 1583 N N . ARG A 1 199 ? 23.300 6.168 -42.108 1.00 72.75 199 ARG A N 1
ATOM 1584 C CA . ARG A 1 199 ? 23.453 7.171 -41.042 1.00 72.75 199 ARG A CA 1
ATOM 1585 C C . ARG A 1 199 ? 22.305 7.139 -40.023 1.00 72.75 199 ARG A C 1
ATOM 1587 O O . ARG A 1 199 ? 22.491 7.532 -38.875 1.00 72.75 199 ARG A O 1
ATOM 1594 N N . ARG A 1 200 ? 21.120 6.659 -40.411 1.00 74.56 200 ARG A N 1
ATOM 1595 C CA . ARG A 1 200 ? 19.974 6.483 -39.503 1.00 74.56 200 ARG A CA 1
ATOM 1596 C C . ARG A 1 200 ? 20.184 5.330 -38.527 1.00 74.56 200 ARG A C 1
ATOM 1598 O O . ARG A 1 200 ? 19.796 5.455 -37.369 1.00 74.56 200 ARG A O 1
ATOM 1605 N N . LYS A 1 201 ? 20.825 4.240 -38.965 1.00 77.56 201 LYS A N 1
ATOM 1606 C CA . LYS A 1 201 ? 21.141 3.088 -38.105 1.00 77.56 201 LYS A CA 1
ATOM 1607 C C . LYS A 1 201 ? 22.190 3.464 -37.061 1.00 77.56 201 LYS A C 1
ATOM 1609 O O . LYS A 1 201 ? 21.999 3.173 -35.884 1.00 77.56 201 LYS A O 1
ATOM 1614 N N . SER A 1 202 ? 23.237 4.194 -37.460 1.00 74.25 202 SER A N 1
ATOM 1615 C CA . SER A 1 202 ? 24.246 4.701 -36.517 1.00 74.25 202 SER A CA 1
ATOM 1616 C C . SER A 1 202 ? 23.679 5.739 -35.546 1.00 74.25 202 SER A C 1
ATOM 1618 O O . SER A 1 202 ? 24.019 5.715 -34.366 1.00 74.25 202 SER A O 1
ATOM 1620 N N . HIS A 1 203 ? 22.756 6.601 -35.984 1.00 75.50 203 HIS A N 1
ATOM 1621 C CA . HIS A 1 203 ? 22.041 7.506 -35.080 1.00 75.50 203 HIS A CA 1
ATOM 1622 C C . HIS A 1 203 ? 21.161 6.751 -34.073 1.00 75.50 203 HIS A C 1
ATOM 1624 O O . HIS A 1 203 ? 21.218 7.026 -32.879 1.00 75.50 203 HIS A O 1
ATOM 1630 N N . ALA A 1 204 ? 20.376 5.772 -34.530 1.00 79.50 204 ALA A N 1
ATOM 1631 C CA . ALA A 1 204 ? 19.536 4.959 -33.654 1.00 79.50 204 ALA A CA 1
ATOM 1632 C C . ALA A 1 204 ? 20.371 4.176 -32.626 1.00 79.50 204 ALA A C 1
ATOM 1634 O O . ALA A 1 204 ? 20.027 4.163 -31.447 1.00 79.50 204 ALA A O 1
ATOM 1635 N N . ALA A 1 205 ? 21.501 3.594 -33.046 1.00 80.44 205 ALA A N 1
ATOM 1636 C CA . ALA A 1 205 ? 22.443 2.927 -32.150 1.00 80.44 205 ALA A CA 1
ATOM 1637 C C . ALA A 1 205 ? 22.995 3.882 -31.077 1.00 80.44 205 ALA A C 1
ATOM 1639 O O . ALA A 1 205 ? 23.016 3.528 -29.898 1.00 80.44 205 ALA A O 1
ATOM 1640 N N . ARG A 1 206 ? 23.369 5.114 -31.456 1.00 79.81 206 ARG A N 1
ATOM 1641 C CA . ARG A 1 206 ? 23.815 6.150 -30.507 1.00 79.81 206 ARG A CA 1
ATOM 1642 C C . ARG A 1 206 ? 22.722 6.532 -29.515 1.00 79.81 206 ARG A C 1
ATOM 1644 O O . ARG A 1 206 ? 23.002 6.582 -28.321 1.00 79.81 206 ARG A O 1
ATOM 1651 N N . SER A 1 207 ? 21.488 6.746 -29.980 1.00 80.81 207 SER A N 1
ATOM 1652 C CA . SER A 1 207 ? 20.356 7.028 -29.091 1.00 80.81 207 SER A CA 1
ATOM 1653 C C . SER A 1 207 ? 20.144 5.892 -28.091 1.00 80.81 207 SER A C 1
ATOM 1655 O O . SER A 1 207 ? 20.047 6.161 -26.904 1.00 80.81 207 SER A O 1
ATOM 1657 N N . VAL A 1 208 ? 20.165 4.630 -28.531 1.00 82.38 208 VAL A N 1
ATOM 1658 C CA . VAL A 1 208 ? 19.994 3.464 -27.644 1.00 82.38 208 VAL A CA 1
ATOM 1659 C C . VAL A 1 208 ? 21.087 3.389 -26.569 1.00 82.38 208 VAL A C 1
ATOM 1661 O O . VAL A 1 208 ? 20.779 3.138 -25.403 1.00 82.38 208 VAL A O 1
ATOM 1664 N N . VAL A 1 209 ? 22.351 3.637 -26.931 1.00 83.31 209 VAL A N 1
ATOM 1665 C CA . VAL A 1 209 ? 23.476 3.666 -25.979 1.00 83.31 209 VAL A CA 1
ATOM 1666 C C . VAL A 1 209 ? 23.343 4.839 -24.999 1.00 83.31 209 VAL A C 1
ATOM 1668 O O . VAL A 1 209 ? 23.501 4.647 -23.795 1.00 83.31 209 VAL A O 1
ATOM 1671 N N . ALA A 1 210 ? 22.985 6.035 -25.474 1.00 80.62 210 ALA A N 1
ATOM 1672 C CA . ALA A 1 210 ? 22.764 7.202 -24.619 1.00 80.62 210 ALA A CA 1
ATOM 1673 C C . ALA A 1 210 ? 21.620 6.970 -23.618 1.00 80.62 210 ALA A C 1
ATOM 1675 O O . ALA A 1 210 ? 21.799 7.168 -22.415 1.00 80.62 210 ALA A O 1
ATOM 1676 N N . THR A 1 211 ? 20.480 6.447 -24.086 1.00 80.19 211 THR A N 1
ATOM 1677 C CA . THR A 1 211 ? 19.338 6.111 -23.224 1.00 80.19 211 THR A CA 1
ATOM 1678 C C . THR A 1 211 ? 19.712 5.045 -22.193 1.00 80.19 211 THR A C 1
ATOM 1680 O O . THR A 1 211 ? 19.264 5.117 -21.052 1.00 80.19 211 THR A O 1
ATOM 1683 N N . TRP A 1 212 ? 20.571 4.077 -22.541 1.00 80.19 212 TRP A N 1
ATOM 1684 C CA . TRP A 1 212 ? 21.068 3.088 -21.579 1.00 80.19 212 TRP A CA 1
ATOM 1685 C C . TRP A 1 212 ? 21.846 3.752 -20.440 1.00 80.19 212 TRP A C 1
ATOM 1687 O O . TRP A 1 212 ? 21.588 3.466 -19.269 1.00 80.19 212 TRP A O 1
ATOM 1697 N N . TYR A 1 213 ? 22.774 4.653 -20.765 1.00 79.38 213 TYR A N 1
ATOM 1698 C CA . TYR A 1 213 ? 23.559 5.356 -19.755 1.00 79.38 213 TYR A CA 1
ATOM 1699 C C . TYR A 1 213 ? 22.683 6.232 -18.857 1.00 79.38 213 TYR A C 1
ATOM 1701 O O . TYR A 1 213 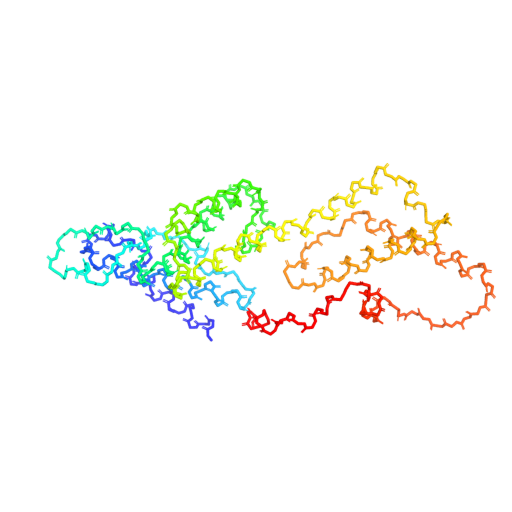? 22.817 6.145 -17.635 1.00 79.38 213 TYR A O 1
ATOM 1709 N N . GLU A 1 214 ? 21.736 6.980 -19.427 1.00 78.00 214 GLU A N 1
ATOM 1710 C CA . GLU A 1 214 ? 20.763 7.765 -18.658 1.00 78.00 214 GLU A CA 1
ATOM 1711 C C . GLU A 1 214 ? 19.924 6.884 -17.720 1.00 78.00 214 GLU A C 1
ATOM 1713 O O . GLU A 1 214 ? 19.748 7.210 -16.546 1.00 78.00 214 GLU A O 1
ATOM 1718 N N . CYS A 1 215 ? 19.438 5.736 -18.200 1.00 69.31 215 CYS A N 1
ATOM 1719 C CA . CYS A 1 215 ? 18.688 4.780 -17.386 1.00 69.31 215 CYS A CA 1
ATOM 1720 C C . CYS A 1 215 ? 19.548 4.149 -16.280 1.00 69.31 215 CYS A C 1
ATOM 1722 O O . CYS A 1 215 ? 19.068 3.988 -15.160 1.00 69.31 215 CYS A O 1
ATOM 1724 N N . SER A 1 216 ? 20.815 3.828 -16.562 1.00 67.25 216 SER A N 1
ATOM 1725 C CA . SER A 1 216 ? 21.735 3.208 -15.596 1.00 67.25 216 SER A CA 1
ATOM 1726 C C . SER A 1 216 ? 22.128 4.135 -14.440 1.00 67.25 216 SER A C 1
ATOM 1728 O O . SER A 1 216 ? 22.455 3.664 -13.352 1.00 67.25 216 SER A O 1
ATOM 1730 N N . GLN A 1 217 ? 22.071 5.451 -14.660 1.00 67.06 217 GLN A N 1
ATOM 1731 C CA . GLN A 1 217 ? 22.415 6.462 -13.661 1.00 67.06 217 GLN A CA 1
ATOM 1732 C C . GLN A 1 217 ? 21.221 6.861 -12.778 1.00 67.06 217 GLN A C 1
ATOM 1734 O O . GLN A 1 217 ? 21.415 7.515 -11.751 1.00 67.06 217 GLN A O 1
ATOM 1739 N N . LYS A 1 218 ? 19.987 6.467 -13.130 1.00 63.53 218 LYS A N 1
ATOM 1740 C CA . LYS A 1 218 ? 18.786 6.837 -12.367 1.00 63.53 218 LYS A CA 1
ATOM 1741 C C . LYS A 1 218 ? 18.672 6.054 -11.044 1.00 63.53 218 LYS A C 1
ATOM 1743 O O . LYS A 1 218 ? 18.794 4.822 -11.033 1.00 63.53 218 LYS A O 1
ATOM 1748 N N . PRO A 1 219 ? 18.376 6.734 -9.917 1.00 45.44 219 PRO A N 1
ATOM 1749 C CA . PRO A 1 219 ? 18.162 6.078 -8.630 1.00 45.44 219 PRO A CA 1
ATOM 1750 C C . PRO A 1 219 ? 16.965 5.116 -8.720 1.00 45.44 219 PRO A C 1
ATOM 1752 O O . PRO A 1 219 ? 15.892 5.477 -9.193 1.00 45.44 219 PRO A O 1
ATOM 1755 N N . GLY A 1 220 ? 17.173 3.859 -8.316 1.00 49.84 220 GLY A N 1
ATOM 1756 C CA . GLY A 1 220 ? 16.197 2.765 -8.451 1.00 49.84 220 GLY A CA 1
ATOM 1757 C C . GLY A 1 220 ? 16.453 1.799 -9.617 1.00 49.84 220 GLY A C 1
ATOM 1758 O O . GLY A 1 220 ? 15.905 0.701 -9.605 1.00 49.84 220 GLY A O 1
ATOM 1759 N N . LEU A 1 221 ? 17.324 2.159 -10.569 1.00 51.81 221 LEU A N 1
ATOM 1760 C CA . LEU A 1 221 ? 17.750 1.314 -11.700 1.00 51.81 221 LEU A CA 1
ATOM 1761 C C . LEU A 1 221 ? 19.265 1.032 -11.706 1.00 51.81 221 LEU A C 1
ATOM 1763 O O . LEU A 1 221 ? 19.763 0.312 -12.567 1.00 51.81 221 LEU A O 1
ATOM 1767 N N . ALA A 1 222 ? 19.996 1.523 -10.702 1.00 49.16 222 ALA A N 1
ATOM 1768 C CA . ALA A 1 222 ? 21.454 1.403 -10.574 1.00 49.16 222 ALA A CA 1
ATOM 1769 C C . ALA A 1 222 ? 21.999 -0.045 -10.487 1.00 49.16 222 ALA A C 1
ATOM 1771 O O . ALA A 1 222 ? 23.207 -0.253 -10.553 1.00 49.16 222 ALA A O 1
ATOM 1772 N N . GLY A 1 223 ? 21.131 -1.053 -10.329 1.00 54.34 223 GLY A N 1
ATOM 1773 C CA . GLY A 1 223 ? 21.491 -2.479 -10.332 1.00 54.34 223 GLY A CA 1
ATOM 1774 C C . GLY A 1 223 ? 21.292 -3.189 -11.677 1.00 54.34 223 GLY A C 1
ATOM 1775 O O . GLY A 1 223 ? 21.473 -4.404 -11.754 1.00 54.34 223 GLY A O 1
ATOM 1776 N N . MET A 1 224 ? 20.879 -2.471 -12.724 1.00 60.94 224 MET A N 1
ATOM 1777 C CA . MET A 1 224 ? 20.542 -3.069 -14.013 1.00 60.94 224 MET A CA 1
ATOM 1778 C C . MET A 1 224 ? 21.809 -3.573 -14.725 1.00 60.94 224 MET A C 1
ATOM 1780 O O . MET A 1 224 ? 22.720 -2.804 -15.033 1.00 60.94 224 MET A O 1
ATOM 1784 N N . GLN A 1 225 ? 21.888 -4.883 -14.981 1.00 66.38 225 GLN A N 1
ATOM 1785 C CA . GLN A 1 225 ? 23.021 -5.466 -15.703 1.00 66.38 225 GLN A CA 1
ATOM 1786 C C . GLN A 1 225 ? 23.029 -4.989 -17.155 1.00 66.38 225 GLN A C 1
ATOM 1788 O O . GLN A 1 225 ? 22.009 -5.055 -17.840 1.00 66.38 225 GLN A O 1
ATOM 1793 N N . LYS A 1 226 ? 24.200 -4.548 -17.627 1.00 77.00 226 LYS A N 1
ATOM 1794 C CA . LYS A 1 226 ? 24.391 -4.085 -19.002 1.00 77.00 226 LYS A CA 1
ATOM 1795 C C . LYS A 1 226 ? 24.049 -5.188 -20.012 1.00 77.00 226 LYS A C 1
ATOM 1797 O O . LYS A 1 226 ? 24.725 -6.221 -20.010 1.00 77.00 226 LYS A O 1
ATOM 1802 N N . PRO A 1 227 ? 23.050 -4.986 -20.893 1.00 77.75 227 PRO A N 1
ATOM 1803 C CA . PRO A 1 227 ? 22.704 -5.962 -21.912 1.00 77.75 227 PRO A CA 1
ATOM 1804 C C . PRO A 1 227 ? 23.867 -6.169 -22.884 1.00 77.75 227 PRO A C 1
ATOM 1806 O O . PRO A 1 227 ? 24.490 -5.209 -23.337 1.00 77.75 227 P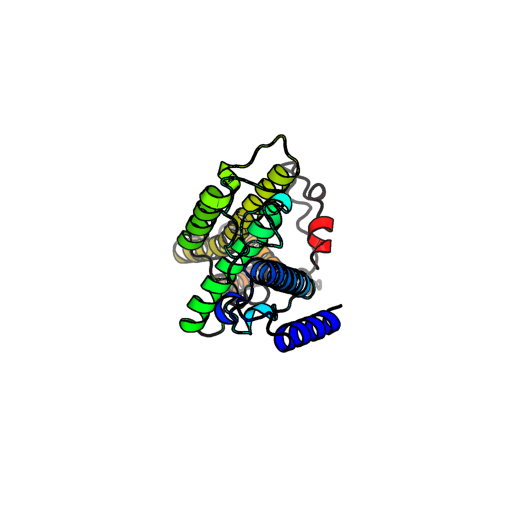RO A O 1
ATOM 1809 N N . GLY A 1 228 ? 24.134 -7.422 -23.258 1.00 78.12 228 GLY A N 1
ATOM 1810 C CA . GLY A 1 228 ? 25.251 -7.759 -24.149 1.00 78.12 228 GLY A CA 1
ATOM 1811 C C . GLY A 1 228 ? 25.186 -7.065 -25.516 1.00 78.12 228 GLY A C 1
ATOM 1812 O O . GLY A 1 228 ? 26.227 -6.728 -26.077 1.00 78.12 228 GLY A O 1
ATOM 1813 N N . PHE A 1 229 ? 23.979 -6.782 -26.022 1.00 81.19 229 PHE A N 1
ATOM 1814 C CA . PHE A 1 229 ? 23.802 -6.059 -27.284 1.00 81.19 229 PHE A CA 1
ATOM 1815 C C . PHE A 1 229 ? 24.246 -4.589 -27.188 1.00 81.19 229 PHE A C 1
ATOM 1817 O O . PHE A 1 229 ? 24.771 -4.061 -28.159 1.00 81.19 229 PHE A O 1
ATOM 1824 N N . VAL A 1 230 ? 24.116 -3.946 -26.019 1.00 82.00 230 VAL A N 1
ATOM 1825 C CA . VAL A 1 230 ? 24.571 -2.560 -25.807 1.00 82.00 230 VAL A CA 1
ATOM 1826 C C . VAL A 1 230 ? 26.099 -2.493 -25.854 1.00 82.00 230 VAL A C 1
ATOM 1828 O O . VAL A 1 230 ? 26.654 -1.631 -26.524 1.00 82.00 230 VAL A O 1
ATOM 1831 N N . SER A 1 231 ? 26.792 -3.455 -25.232 1.00 82.12 231 SER A N 1
ATOM 1832 C CA . SER A 1 231 ? 28.258 -3.564 -25.331 1.00 82.12 231 SER A CA 1
ATOM 1833 C C . SER A 1 231 ? 28.737 -3.815 -26.765 1.00 82.12 231 SER A C 1
ATOM 1835 O O . SER A 1 231 ? 29.803 -3.340 -27.149 1.00 82.12 231 SER A O 1
ATOM 1837 N N . LYS A 1 232 ? 27.964 -4.571 -27.556 1.00 82.62 232 LYS A N 1
ATOM 1838 C CA . LYS A 1 232 ? 28.252 -4.801 -28.977 1.00 82.62 232 LYS A CA 1
ATOM 1839 C C . LYS A 1 232 ? 28.095 -3.504 -29.781 1.00 82.62 232 LYS A C 1
ATOM 1841 O O . LYS A 1 232 ? 29.018 -3.135 -30.493 1.00 82.62 232 LYS A O 1
ATOM 1846 N N . LEU A 1 233 ? 26.998 -2.769 -29.576 1.00 82.44 233 LEU A N 1
ATOM 1847 C CA . LEU A 1 233 ? 26.742 -1.488 -30.246 1.00 82.44 233 LEU A CA 1
ATOM 1848 C C . LEU A 1 233 ? 27.791 -0.418 -29.937 1.00 82.44 233 LEU A C 1
ATOM 1850 O O . LEU A 1 233 ? 28.175 0.324 -30.832 1.00 82.44 233 LEU A O 1
ATOM 1854 N N . GLU A 1 234 ? 28.278 -0.341 -28.699 1.00 83.81 234 GLU A N 1
ATOM 1855 C CA . GLU A 1 234 ? 29.370 0.573 -28.343 1.00 83.81 234 GLU A CA 1
ATOM 1856 C C . GLU A 1 234 ? 30.657 0.265 -29.106 1.00 83.81 234 GLU A C 1
ATOM 1858 O O . GLU A 1 234 ? 31.339 1.181 -29.561 1.00 83.81 234 GLU A O 1
ATOM 1863 N N . LYS A 1 235 ? 30.982 -1.023 -29.260 1.00 83.62 235 LYS A N 1
ATOM 1864 C CA . LYS A 1 235 ? 32.154 -1.450 -30.020 1.00 83.62 235 LYS A CA 1
ATOM 1865 C C . LYS A 1 235 ? 31.991 -1.126 -31.506 1.00 83.62 235 LYS A C 1
ATOM 1867 O O . LYS A 1 235 ? 32.889 -0.531 -32.090 1.00 83.62 235 LYS A O 1
ATOM 1872 N N . ASP A 1 236 ? 30.835 -1.452 -32.077 1.00 81.44 236 ASP A N 1
ATOM 1873 C CA . ASP A 1 236 ? 30.542 -1.215 -33.493 1.00 81.44 236 ASP A CA 1
ATOM 1874 C C . ASP A 1 236 ? 30.533 0.298 -33.820 1.00 81.44 236 ASP A C 1
ATOM 1876 O O . ASP A 1 236 ? 31.008 0.714 -34.877 1.00 81.44 236 ASP A O 1
ATOM 1880 N N . LEU A 1 237 ? 30.065 1.147 -32.893 1.00 81.06 237 LEU A N 1
ATOM 1881 C CA . LEU A 1 237 ? 30.140 2.611 -33.010 1.00 81.06 237 LEU A CA 1
ATOM 1882 C C . LEU A 1 237 ? 31.576 3.146 -32.889 1.00 81.06 237 LEU A C 1
ATOM 1884 O O . LEU A 1 237 ? 31.947 4.039 -33.650 1.00 81.06 237 LEU A O 1
ATOM 1888 N N . ALA A 1 238 ? 32.388 2.601 -31.977 1.00 81.56 238 ALA A N 1
ATOM 1889 C CA . ALA A 1 238 ? 33.790 2.991 -31.826 1.00 81.56 238 ALA A CA 1
ATOM 1890 C C . ALA A 1 238 ? 34.632 2.611 -33.058 1.00 81.56 238 ALA A C 1
ATOM 1892 O O . ALA A 1 238 ? 35.463 3.401 -33.509 1.00 81.56 238 ALA A O 1
ATOM 1893 N N . ASP A 1 239 ? 34.393 1.430 -33.636 1.00 81.25 239 ASP A N 1
ATOM 1894 C CA . ASP A 1 239 ? 35.057 0.975 -34.862 1.00 81.25 239 ASP A CA 1
ATOM 1895 C C . ASP A 1 239 ? 34.681 1.867 -36.066 1.00 81.25 239 ASP A C 1
ATOM 1897 O O . ASP A 1 239 ? 35.546 2.217 -36.873 1.00 81.25 239 ASP A O 1
ATOM 1901 N N . LEU A 1 240 ? 33.424 2.318 -36.149 1.00 78.19 240 LEU A N 1
ATOM 1902 C CA . LEU A 1 240 ? 32.968 3.302 -37.139 1.00 78.19 240 LEU A CA 1
ATOM 1903 C C . LEU A 1 240 ? 33.640 4.673 -36.981 1.00 78.19 240 LEU A C 1
ATOM 1905 O O . LEU A 1 240 ? 34.064 5.273 -37.969 1.00 78.19 240 LEU A O 1
ATOM 1909 N N . GLU A 1 241 ? 33.735 5.185 -35.753 1.00 77.31 241 GLU A N 1
ATOM 1910 C CA . GLU A 1 241 ? 34.356 6.487 -35.470 1.00 77.31 241 GLU A CA 1
ATOM 1911 C C . GLU A 1 241 ? 35.859 6.476 -35.767 1.00 77.31 241 GLU A C 1
ATOM 1913 O O . GLU A 1 241 ? 36.386 7.441 -36.323 1.00 77.31 241 GLU A O 1
ATOM 1918 N N . ASN A 1 242 ? 36.538 5.359 -35.491 1.00 76.31 242 ASN A N 1
ATOM 1919 C CA . ASN A 1 242 ? 37.937 5.167 -35.867 1.00 76.31 242 ASN A CA 1
ATOM 1920 C C . ASN A 1 242 ? 38.124 5.166 -37.392 1.00 76.31 242 ASN A C 1
ATOM 1922 O O . ASN A 1 242 ? 38.996 5.878 -37.885 1.00 76.31 242 ASN A O 1
ATOM 1926 N N . LYS A 1 243 ? 37.268 4.467 -38.150 1.00 73.06 243 LYS A N 1
ATOM 1927 C CA . LYS A 1 243 ? 37.310 4.485 -39.626 1.00 73.06 243 LYS A CA 1
ATOM 1928 C C . LYS A 1 243 ? 37.049 5.877 -40.210 1.00 73.06 243 LYS A C 1
ATOM 1930 O O . LYS A 1 243 ? 37.765 6.308 -41.107 1.00 73.06 243 LYS A O 1
ATOM 1935 N N . MET A 1 244 ? 36.081 6.622 -39.668 1.00 65.75 244 MET A N 1
ATOM 1936 C CA . MET A 1 244 ? 35.814 8.008 -40.087 1.00 65.75 244 MET A CA 1
ATOM 1937 C C . MET A 1 244 ? 36.990 8.956 -39.797 1.00 65.75 244 MET A C 1
ATOM 1939 O O . MET A 1 244 ? 37.199 9.923 -40.531 1.00 65.75 244 MET A O 1
ATOM 1943 N N . ASN A 1 245 ? 37.749 8.700 -38.729 1.00 62.59 245 ASN A N 1
ATOM 1944 C CA . ASN A 1 245 ? 38.946 9.466 -38.381 1.00 62.59 245 ASN A CA 1
ATOM 1945 C C . ASN A 1 245 ? 40.158 9.094 -39.253 1.00 62.59 245 ASN A C 1
ATOM 1947 O O . ASN A 1 245 ? 40.976 9.965 -39.551 1.00 62.59 245 ASN A O 1
ATOM 1951 N N . GLU A 1 246 ? 40.263 7.836 -39.688 1.00 60.03 246 GLU A N 1
ATOM 1952 C CA . GLU A 1 246 ? 41.280 7.379 -40.644 1.00 60.03 246 GLU A CA 1
ATOM 1953 C C . GLU A 1 246 ? 41.037 7.941 -42.057 1.00 60.03 246 GLU A C 1
ATOM 1955 O O . GLU A 1 246 ? 41.983 8.410 -42.693 1.00 60.03 246 GLU A O 1
ATOM 1960 N N . ASP A 1 247 ? 39.779 8.007 -42.510 1.00 57.25 247 ASP A N 1
ATOM 1961 C CA . ASP A 1 247 ? 39.406 8.584 -43.815 1.00 57.25 247 ASP A CA 1
ATOM 1962 C C . ASP A 1 247 ? 39.549 10.119 -43.876 1.00 57.25 247 ASP A C 1
ATOM 1964 O O . ASP A 1 247 ? 39.776 10.682 -44.949 1.00 57.25 247 ASP A O 1
ATOM 1968 N N . ASN A 1 248 ? 39.472 10.819 -42.736 1.00 53.22 248 ASN A N 1
ATOM 1969 C CA . ASN A 1 248 ? 39.567 12.286 -42.667 1.00 53.22 248 ASN A CA 1
ATOM 1970 C C . ASN A 1 248 ? 40.993 12.844 -42.502 1.00 53.22 248 ASN A C 1
ATOM 1972 O O . ASN A 1 248 ? 41.149 14.050 -42.324 1.00 53.22 248 ASN A O 1
ATOM 1976 N N . GLY A 1 249 ? 42.034 12.009 -42.591 1.00 45.19 249 GLY A N 1
ATOM 1977 C CA . GLY A 1 249 ? 43.410 12.455 -42.829 1.00 45.19 249 GLY A CA 1
ATOM 1978 C C . GLY A 1 249 ? 43.906 13.606 -41.940 1.00 45.19 249 GLY A C 1
ATOM 1979 O O . GLY A 1 249 ? 44.135 14.711 -42.423 1.00 45.19 249 GLY A O 1
ATOM 1980 N N . GLY A 1 250 ? 44.160 13.329 -40.659 1.00 47.34 250 GLY A N 1
ATOM 1981 C CA . GLY A 1 250 ? 45.090 14.119 -39.846 1.00 47.34 250 GLY A CA 1
ATOM 1982 C C . GLY A 1 250 ? 44.691 15.573 -39.566 1.00 47.34 250 GLY A C 1
ATOM 1983 O O . GLY A 1 250 ? 45.406 16.497 -39.943 1.00 47.34 250 GLY A O 1
ATOM 1984 N N . GLN A 1 251 ? 43.642 15.786 -38.774 1.00 31.81 251 GLN A N 1
ATOM 1985 C CA . GLN A 1 251 ? 43.534 16.994 -37.956 1.00 31.81 251 GLN A CA 1
ATOM 1986 C C . GLN A 1 251 ? 43.270 16.605 -36.505 1.00 31.81 251 GLN A C 1
ATOM 1988 O O . GLN A 1 251 ? 42.187 16.173 -36.127 1.00 31.81 251 GLN A O 1
ATOM 1993 N N . ILE A 1 252 ? 44.313 16.749 -35.686 1.00 42.78 252 ILE A N 1
ATOM 1994 C CA . ILE A 1 252 ? 44.211 16.673 -34.233 1.00 42.78 252 ILE A CA 1
ATOM 1995 C C . ILE A 1 252 ? 43.365 17.866 -33.776 1.00 42.78 252 ILE A C 1
ATOM 1997 O O . ILE A 1 252 ? 43.837 19.002 -33.785 1.00 42.78 252 ILE A O 1
ATOM 2001 N N . SER A 1 253 ? 42.149 17.601 -33.308 1.00 26.34 253 SER A N 1
ATOM 2002 C CA . SER A 1 253 ? 41.545 18.393 -32.241 1.00 26.34 253 SER A CA 1
ATOM 2003 C C . SER A 1 253 ? 41.011 17.449 -31.177 1.00 26.34 253 SER A C 1
ATOM 2005 O O . SER A 1 253 ? 40.131 16.633 -31.430 1.00 26.34 253 SER A O 1
ATOM 2007 N N . VAL A 1 254 ? 41.598 17.569 -29.992 1.00 41.97 254 VAL A N 1
ATOM 2008 C CA . VAL A 1 254 ? 41.155 16.978 -28.732 1.00 41.97 254 VAL A CA 1
ATOM 2009 C C . VAL A 1 254 ? 39.639 17.116 -28.587 1.00 41.97 254 VAL A C 1
ATOM 2011 O O . VAL A 1 254 ? 39.165 18.230 -28.400 1.00 41.97 254 VAL A O 1
ATOM 2014 N N . VAL A 1 255 ? 38.898 16.005 -28.619 1.00 33.66 255 VAL A N 1
ATOM 2015 C CA . VAL A 1 255 ? 37.593 15.904 -27.946 1.00 33.66 255 VAL A CA 1
ATOM 2016 C C . VAL A 1 255 ? 37.420 14.494 -27.378 1.00 33.66 255 VAL A C 1
ATOM 2018 O O . VAL A 1 255 ? 36.581 13.698 -27.787 1.00 33.66 255 VAL A O 1
ATOM 2021 N N . GLN A 1 256 ? 38.254 14.182 -26.396 1.00 34.72 256 GLN A N 1
ATOM 2022 C CA . GLN A 1 256 ? 37.914 13.198 -25.382 1.00 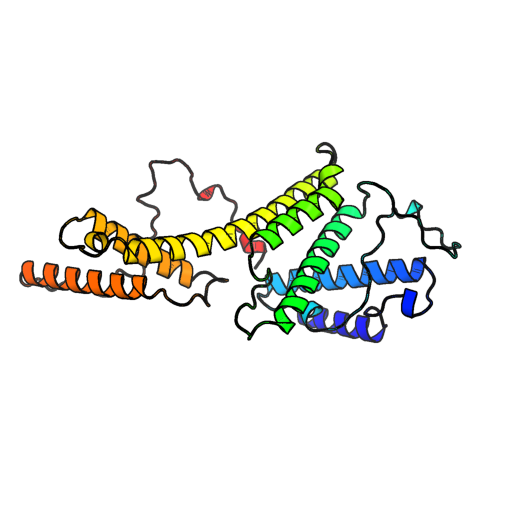34.72 256 GLN A CA 1
ATOM 2023 C C . GLN A 1 256 ? 37.064 13.938 -24.344 1.00 34.72 256 GLN A C 1
ATOM 2025 O O . GLN A 1 256 ? 37.647 14.519 -23.445 1.00 34.72 256 GLN A O 1
ATOM 2030 N N . GLU A 1 257 ? 35.740 14.019 -24.569 1.00 33.47 257 GLU A N 1
ATOM 2031 C CA . GLU A 1 257 ? 34.659 14.390 -23.614 1.00 33.47 257 GLU A CA 1
ATOM 2032 C C . GLU A 1 257 ? 33.378 14.854 -24.358 1.00 33.47 257 GLU A C 1
ATOM 2034 O O . GLU A 1 257 ? 32.963 16.001 -24.252 1.00 33.47 257 GLU A O 1
ATOM 2039 N N . VAL A 1 258 ? 32.710 13.985 -25.132 1.00 35.22 258 VAL A N 1
ATOM 2040 C CA . VAL A 1 258 ? 31.314 14.263 -25.587 1.00 35.22 258 VAL A CA 1
ATOM 2041 C C . VAL A 1 258 ? 30.296 13.320 -24.946 1.00 35.22 258 VAL A C 1
ATOM 2043 O O . VAL A 1 258 ? 29.104 13.601 -24.925 1.00 35.22 258 VAL A O 1
ATOM 2046 N N . TRP A 1 259 ? 30.745 12.239 -24.312 1.00 38.59 259 TRP A N 1
ATOM 2047 C CA . TRP A 1 259 ? 29.852 11.248 -23.705 1.00 38.59 259 TRP A CA 1
ATOM 2048 C C . TRP A 1 259 ? 29.311 11.635 -22.319 1.00 38.59 259 TRP A C 1
ATOM 2050 O O . TRP A 1 259 ? 28.743 10.785 -21.638 1.00 38.59 259 TRP A O 1
ATOM 2060 N N . GLN A 1 260 ? 29.473 12.890 -21.878 1.00 38.44 260 GLN A N 1
ATOM 2061 C CA . GLN A 1 260 ? 28.938 13.344 -20.586 1.00 38.44 260 GLN A CA 1
ATOM 2062 C C . GLN A 1 260 ? 28.112 14.632 -20.593 1.00 38.44 260 GLN A C 1
ATOM 2064 O O . GLN A 1 260 ? 27.518 14.932 -19.562 1.00 38.44 260 GLN A O 1
ATOM 2069 N N . THR A 1 261 ? 27.973 15.376 -21.689 1.00 37.72 261 THR A N 1
ATOM 2070 C CA . THR A 1 261 ? 27.240 16.653 -21.620 1.00 37.72 261 THR A CA 1
ATOM 2071 C C . THR A 1 261 ? 26.644 17.068 -22.960 1.00 37.72 261 THR A C 1
ATOM 2073 O O . THR A 1 261 ? 27.184 17.919 -23.657 1.00 37.72 261 THR A O 1
ATOM 2076 N N . GLN A 1 262 ? 25.464 16.547 -23.286 1.00 30.06 262 GLN A N 1
ATOM 2077 C CA . GLN A 1 262 ? 24.479 17.321 -24.046 1.00 30.06 262 GLN A CA 1
ATOM 2078 C C . GLN A 1 262 ? 23.066 16.834 -23.692 1.00 30.06 262 GLN A C 1
ATOM 2080 O O . GLN A 1 262 ? 22.752 15.674 -23.953 1.00 30.06 262 GLN A O 1
ATOM 2085 N N . PRO A 1 263 ? 22.218 17.668 -23.059 1.00 33.16 263 PRO A N 1
ATOM 2086 C CA . PRO A 1 263 ? 20.832 17.301 -22.815 1.00 33.16 263 PRO A CA 1
ATOM 2087 C C . PRO A 1 263 ? 20.087 17.205 -24.151 1.00 33.16 263 PRO A C 1
ATOM 2089 O O . PRO A 1 263 ? 20.159 18.108 -24.984 1.00 33.16 263 PRO A O 1
ATOM 2092 N N . VAL A 1 264 ? 19.341 16.114 -24.331 1.00 41.59 264 VAL A N 1
ATOM 2093 C CA . VAL A 1 264 ? 18.516 15.762 -25.507 1.00 41.59 264 VAL A CA 1
ATOM 2094 C C . VAL A 1 264 ? 17.280 16.681 -25.649 1.00 41.59 264 VAL A C 1
ATOM 2096 O O . VAL A 1 264 ? 16.258 16.319 -26.220 1.00 41.59 264 VAL A O 1
ATOM 2099 N N . GLU A 1 265 ? 17.328 17.907 -25.129 1.00 36.22 265 GLU A N 1
ATOM 2100 C CA . GLU A 1 265 ? 16.186 18.829 -25.152 1.00 36.22 265 GLU A CA 1
ATOM 2101 C C . GLU A 1 265 ? 15.973 19.477 -26.526 1.00 36.22 265 GLU A C 1
ATOM 2103 O O . GLU A 1 265 ? 14.877 19.943 -26.826 1.00 36.22 265 GLU A O 1
ATOM 2108 N N . THR A 1 266 ? 16.982 19.500 -27.401 1.00 35.97 266 THR A N 1
ATOM 2109 C CA . THR A 1 266 ? 16.909 20.316 -28.626 1.00 35.97 266 THR A CA 1
ATOM 2110 C C . THR A 1 266 ? 16.308 19.603 -29.847 1.00 35.97 266 THR A C 1
ATOM 2112 O O . THR A 1 266 ? 16.005 20.270 -30.831 1.00 35.97 266 THR A O 1
ATOM 2115 N N . GLU A 1 267 ? 16.068 18.284 -29.814 1.00 38.97 267 GLU A N 1
ATOM 2116 C CA . GLU A 1 267 ? 15.637 17.524 -31.012 1.00 38.97 267 GLU A CA 1
ATOM 2117 C C . GLU A 1 267 ? 14.197 16.967 -30.979 1.00 38.97 267 GLU A C 1
ATOM 2119 O O . GLU A 1 267 ? 13.724 16.434 -31.982 1.00 38.97 267 GLU A O 1
ATOM 2124 N N . LEU A 1 268 ? 13.443 17.135 -29.885 1.00 36.72 268 LEU A N 1
ATOM 2125 C CA . LEU A 1 268 ? 12.097 16.547 -29.722 1.00 36.72 268 LEU A CA 1
ATOM 2126 C C . LEU A 1 268 ? 10.922 17.533 -29.899 1.00 36.72 268 LEU A C 1
ATOM 2128 O O . LEU A 1 268 ? 9.831 17.305 -29.381 1.00 36.72 268 LEU A O 1
ATOM 2132 N N . GLN A 1 269 ? 11.081 18.590 -30.702 1.00 35.09 269 GLN A N 1
ATOM 2133 C CA . GLN A 1 269 ? 10.039 19.615 -30.895 1.00 35.09 269 GLN A CA 1
ATOM 2134 C C . GLN A 1 269 ? 8.822 19.316 -31.824 1.00 35.09 269 GLN A C 1
ATOM 2136 O O . GLN A 1 269 ? 8.011 20.230 -31.977 1.00 35.09 269 GLN A O 1
ATOM 2141 N N . PRO A 1 270 ? 8.567 18.136 -32.445 1.00 34.09 270 PRO A N 1
ATOM 2142 C CA . PRO A 1 270 ? 7.360 17.993 -33.274 1.00 34.09 270 PRO A CA 1
ATOM 2143 C C . PRO A 1 270 ? 6.097 17.588 -32.492 1.00 34.09 270 PRO A C 1
ATOM 2145 O O . PRO A 1 270 ? 4.997 17.681 -33.036 1.00 34.09 270 PRO A O 1
ATOM 2148 N N . PHE A 1 271 ? 6.213 17.167 -31.230 1.00 35.75 271 PHE A N 1
ATOM 2149 C CA . PHE A 1 271 ? 5.065 16.863 -30.373 1.00 35.75 271 PHE A CA 1
ATOM 2150 C C . PHE A 1 271 ? 5.114 17.810 -29.182 1.00 35.75 271 PHE A C 1
ATOM 2152 O O . PHE A 1 271 ? 5.944 17.613 -28.306 1.00 35.75 271 PHE A O 1
ATOM 2159 N N . GLY A 1 272 ? 4.269 18.844 -29.172 1.00 33.22 272 GLY A N 1
ATOM 2160 C CA . GLY A 1 272 ? 4.194 19.880 -28.132 1.00 33.22 272 GLY A CA 1
ATOM 2161 C C . GLY A 1 272 ? 3.765 19.375 -26.748 1.00 33.22 272 GLY A C 1
ATOM 2162 O O . GLY A 1 272 ? 2.779 19.849 -26.197 1.00 33.22 272 GLY A O 1
ATOM 2163 N N . PHE A 1 273 ? 4.494 18.406 -26.204 1.00 34.53 273 PHE A N 1
ATOM 2164 C CA . PHE A 1 273 ? 4.549 18.075 -24.794 1.00 34.53 273 PHE A CA 1
ATOM 2165 C C . PHE A 1 273 ? 5.831 18.696 -24.251 1.00 34.53 273 PHE A C 1
ATOM 2167 O O . PHE A 1 273 ? 6.912 18.116 -24.348 1.00 34.53 273 PHE A O 1
ATOM 2174 N N . GLU A 1 274 ? 5.716 19.896 -23.696 1.00 33.72 274 GLU A N 1
ATOM 2175 C CA . GLU A 1 274 ? 6.777 20.434 -22.860 1.00 33.72 274 GLU A CA 1
ATOM 2176 C C . GLU A 1 274 ? 6.766 19.640 -21.543 1.00 33.72 274 GLU A C 1
ATOM 2178 O O . GLU A 1 274 ? 5.862 19.752 -20.718 1.00 33.72 274 GLU A O 1
ATOM 2183 N N . PHE A 1 275 ? 7.768 18.777 -21.348 1.00 39.88 275 PHE A N 1
ATOM 2184 C CA . PHE A 1 275 ? 7.958 17.993 -20.115 1.00 39.88 275 PHE A CA 1
ATOM 2185 C C . PHE A 1 275 ? 8.197 18.862 -18.861 1.00 39.88 275 PHE A C 1
ATOM 2187 O O . PHE A 1 275 ? 8.312 18.327 -17.756 1.00 39.88 275 PHE A O 1
ATOM 2194 N N . THR A 1 276 ? 8.244 20.186 -19.022 1.00 41.84 276 THR A N 1
ATOM 2195 C CA . THR A 1 276 ? 8.280 21.195 -17.959 1.00 41.84 276 THR A CA 1
ATOM 2196 C C . THR A 1 276 ? 6.937 21.386 -17.251 1.00 41.84 276 THR A C 1
ATOM 2198 O O . THR A 1 276 ? 6.929 21.921 -16.148 1.00 41.84 276 THR A O 1
ATOM 2201 N N . ASP A 1 277 ? 5.822 20.920 -17.828 1.00 35.69 277 ASP A N 1
ATOM 2202 C CA . ASP A 1 277 ? 4.487 21.002 -17.203 1.00 35.69 277 ASP A CA 1
ATOM 2203 C C . ASP A 1 277 ? 4.190 19.842 -16.240 1.00 35.69 277 ASP A C 1
ATOM 2205 O O . ASP A 1 277 ? 3.177 19.836 -15.533 1.00 35.69 277 ASP A O 1
ATOM 2209 N N . ILE A 1 278 ? 5.066 18.836 -16.193 1.00 46.06 278 ILE A N 1
ATOM 2210 C CA . ILE A 1 278 ? 5.015 17.816 -15.151 1.00 46.06 278 ILE A CA 1
ATOM 2211 C C . ILE A 1 278 ? 5.679 18.423 -13.919 1.00 46.06 278 ILE A C 1
ATOM 2213 O O . ILE A 1 278 ? 6.875 18.700 -13.923 1.00 46.06 278 ILE A O 1
ATOM 2217 N N . ASP A 1 279 ? 4.902 18.630 -12.857 1.00 38.88 279 ASP A N 1
ATOM 2218 C CA . ASP A 1 279 ? 5.427 19.099 -11.577 1.00 38.88 279 ASP A CA 1
ATOM 2219 C C . ASP A 1 279 ? 6.270 17.992 -10.920 1.00 38.88 279 ASP A C 1
ATOM 2221 O O . ASP A 1 279 ? 5.802 17.172 -10.124 1.00 38.88 279 ASP A O 1
ATOM 2225 N N . TRP A 1 280 ? 7.541 17.939 -11.313 1.00 44.97 280 TRP A N 1
ATOM 2226 C CA . TRP A 1 280 ? 8.534 17.008 -10.790 1.00 44.97 280 TRP A CA 1
ATOM 2227 C C . TRP A 1 280 ? 8.857 17.272 -9.317 1.00 44.97 280 TRP A C 1
ATOM 2229 O O . TRP A 1 280 ? 9.314 16.355 -8.638 1.00 44.97 280 TRP A O 1
ATOM 2239 N N . ALA A 1 281 ? 8.529 18.456 -8.777 1.00 41.03 281 ALA A N 1
ATOM 2240 C CA . ALA A 1 281 ? 8.722 18.759 -7.360 1.00 41.03 281 ALA A CA 1
ATOM 2241 C C . ALA A 1 281 ? 7.839 17.879 -6.459 1.00 41.03 281 ALA A C 1
ATOM 2243 O O . ALA A 1 281 ? 8.235 17.538 -5.341 1.00 41.03 281 ALA A O 1
ATOM 2244 N N . PHE A 1 282 ? 6.675 17.436 -6.954 1.00 40.31 282 PHE A N 1
ATOM 2245 C CA . PHE A 1 282 ? 5.857 16.436 -6.266 1.00 40.31 282 PHE A CA 1
ATOM 2246 C C . PHE A 1 282 ? 6.623 15.116 -6.086 1.00 40.31 282 PHE A C 1
ATOM 2248 O O . PHE A 1 282 ? 6.600 14.545 -4.994 1.00 40.31 282 PHE A O 1
ATOM 2255 N N . TRP A 1 283 ? 7.349 14.672 -7.117 1.00 41.41 283 TRP A N 1
ATOM 2256 C CA . TRP A 1 283 ? 8.136 13.434 -7.103 1.00 41.41 283 TRP A CA 1
ATOM 2257 C C . TRP A 1 283 ? 9.468 13.581 -6.356 1.00 41.41 283 TRP A C 1
ATOM 2259 O O . TRP A 1 283 ? 9.856 12.656 -5.646 1.00 41.41 283 TRP A O 1
ATOM 2269 N N . ASP A 1 284 ? 10.106 14.751 -6.404 1.00 38.47 284 ASP A N 1
ATOM 2270 C CA . ASP A 1 284 ? 11.306 15.055 -5.613 1.00 38.47 284 ASP A CA 1
ATOM 2271 C C . ASP A 1 284 ? 11.012 15.183 -4.111 1.00 38.47 284 ASP A C 1
ATOM 2273 O O . ASP A 1 284 ? 11.863 14.855 -3.290 1.00 38.47 284 ASP A O 1
ATOM 2277 N N . SER A 1 285 ? 9.789 15.558 -3.713 1.00 30.88 285 SER A N 1
ATOM 2278 C CA . SER A 1 285 ? 9.369 15.563 -2.298 1.00 30.88 285 SER A CA 1
ATOM 2279 C C . SER A 1 285 ? 9.236 14.158 -1.676 1.00 30.88 285 SER A C 1
ATOM 2281 O O . SER A 1 285 ? 9.031 14.013 -0.459 1.00 30.88 285 SER A O 1
ATOM 2283 N N . ILE A 1 286 ? 9.341 13.117 -2.510 1.00 37.12 286 ILE A N 1
ATOM 2284 C CA . ILE A 1 286 ? 9.340 11.702 -2.126 1.00 37.12 286 ILE A CA 1
ATOM 2285 C C . ILE A 1 286 ? 10.773 11.192 -1.851 1.00 37.12 286 ILE A C 1
ATOM 2287 O O . ILE A 1 286 ? 10.894 10.104 -1.293 1.00 37.12 286 ILE A O 1
ATOM 2291 N N . ASN A 1 287 ? 11.826 11.985 -2.117 1.00 32.00 287 ASN A N 1
ATOM 2292 C CA . ASN A 1 287 ? 13.188 11.772 -1.590 1.00 32.00 287 ASN A CA 1
ATOM 2293 C C . ASN A 1 287 ? 13.336 12.397 -0.190 1.00 32.00 287 ASN A C 1
ATOM 2295 O O . ASN A 1 287 ? 13.457 13.635 -0.073 1.00 32.00 287 ASN A O 1
#

Secondary structure (DSSP, 8-state):
-HHHHHHHHHHHHHTTTTS-HHHHT--HHHHHHHHHHHHHHHHHHHHHHHHTTS--GGGTS---PPPPPS--GGG--TT-SSPPPPPSS--TTHHHHHHHHHHHHHHHHHHHHHTT--S----TT----HHHHHHHHHHHHHHTGGG--TTSHHHHHHHHHHHHHHHHHHHHHHHHHHHHHHHHHHHH-HHHH--SS-HHHHHHHHHHHHHHHHHHHSTTTTTPPPPHHHHHHHHHHHHHHHHHHHHT----------TT---GGGS-TTS---GGGS-HHHHHTT-

Foldseek 3Di:
DLVVLVVVVVVCVVVVLLEQVVVVVDALQVRLVSLLVVLVSQLVQVLVCLLVVHDRPVLVDDGDRDQHAQDDPVQDDPPDRDHGDGDDAHDPCVLSSLSSVQVVLLSVQCVVVVVPDDDQDPDSRDDQDPVSLVVLLVVCVVRYLVRADPVDVSSVVSVVVSVVVSVVSVVVVVVVVVVVVVLVCVVVCVVLLPCVPDPVSLVVLVVVLLVVVVQCPDPPNVSPDDDPVNVSSVVSNVVVVVVVVVVVPDDDDDDPDPSPDDPPPPPPPPDPDPVVPPPCVVVVVSD

Organism: NCBI:txid1042133

Radius of gyration: 26.15 Å; chains: 1; bounding box: 66×40×71 Å

InterPro domains:
  IPR007219 Xylanolytic transcriptional activator, regulatory domain [PF04082] (2-105)
  IPR007219 Xylanolytic transcriptional activator, regulatory domain [SM00906] (1-74)

pLDDT: mean 74.75, std 19.58, range [26.34, 95.81]